Protein AF-X0YAC9-F1 (afdb_monomer_lite)

Sequence (250 aa):
LQGFDVVNRLAEVTGAQIVVSGRFYQQGESLQFHAQITDAIGGTSLRSIDPVSGSPEDPMIPIEALRKRVMGAFALIFDPEIKHIIDPKSQPPTYEAYREFIEGGDLFLRGQWDRSIERFKRAVELDSTFFQPLLVMAVAHLNMGRVPIADSIRQVLEKSLEKLTLFERQQFKWLQAVLKGDCIAQLEEARELAKIIHHFVWVYQVGLHAQRVNKLHEALEAFNKINESDIGNWAQFFGVYTSVLHMLGD

Secondary structure (DSSP, 8-state):
--HHHHHHHHHHHH--SEEEEEEEEEETTEEEEEEEEEETTTTEEEEEEEEEEE-TTSTHHHHHHHHHHHHHHHHHHH-TTGGGTS-TTSPPPPHHHHHHHHHHHHHHHTT-HHHHHHHHHHHHHH-TT--HHHHHHHHHHHHTT-HHHHHHHHHHHHTTTTTS-HHHHHHHHHHHHHHHT-HHHHHHHHHHHHHHS--HHHHHHHHHHHHHTT-HHHHHHHHTTS-HHHHTT-HHHHHHHHHHHHHHT-

pLDDT: mean 92.24, std 7.43, range [46.12, 98.56]

Radius of gyration: 20.98 Å; chains: 1; bounding box: 47×38×61 Å

Structure (mmCIF, N/CA/C/O backbone):
data_AF-X0YAC9-F1
#
_entry.id   AF-X0YAC9-F1
#
loop_
_atom_site.group_PDB
_atom_site.id
_atom_site.type_symbol
_atom_site.label_atom_id
_atom_site.label_alt_id
_atom_site.label_comp_id
_atom_site.label_asym_id
_atom_site.label_entity_id
_atom_site.label_seq_id
_atom_site.pdbx_PDB_ins_code
_atom_site.Cartn_x
_atom_site.Cartn_y
_atom_site.Cartn_z
_atom_site.occupancy
_atom_site.B_iso_or_equiv
_atom_site.auth_seq_id
_atom_site.auth_comp_id
_atom_site.auth_asym_id
_atom_site.auth_atom_id
_atom_site.pdbx_PDB_model_num
ATOM 1 N N . LEU A 1 1 ? -5.545 -3.234 36.942 1.00 46.12 1 LEU A N 1
ATOM 2 C CA . LEU A 1 1 ? -5.483 -4.429 36.071 1.00 46.12 1 LEU A CA 1
ATOM 3 C C . LEU A 1 1 ? -4.705 -4.053 34.815 1.00 46.12 1 LEU A C 1
ATOM 5 O O . LEU A 1 1 ? -5.141 -3.165 34.088 1.00 46.12 1 LEU A O 1
ATOM 9 N N . GLN A 1 2 ? -3.507 -4.610 34.619 1.00 52.25 2 GLN A N 1
ATOM 10 C CA . GLN A 1 2 ? -2.755 -4.410 33.373 1.00 52.25 2 GLN A CA 1
ATOM 11 C C . GLN A 1 2 ? -3.535 -5.049 32.210 1.00 52.25 2 GLN A C 1
ATOM 13 O O . GLN A 1 2 ? -4.208 -6.054 32.407 1.00 52.25 2 GLN A O 1
ATOM 18 N N . GLY A 1 3 ? -3.484 -4.458 31.009 1.00 58.53 3 GLY A N 1
ATOM 19 C CA . GLY A 1 3 ? -4.333 -4.868 29.874 1.00 58.53 3 GLY A CA 1
ATOM 20 C C . GLY A 1 3 ? -4.167 -6.333 29.451 1.00 58.53 3 GLY A C 1
ATOM 21 O O . GLY A 1 3 ? -5.119 -6.937 28.974 1.00 58.53 3 GLY A O 1
ATOM 22 N N . PHE A 1 4 ? -2.997 -6.916 29.712 1.00 60.69 4 PHE A N 1
ATOM 23 C CA . PHE A 1 4 ? -2.673 -8.309 29.403 1.00 60.69 4 PHE A CA 1
ATOM 24 C C . PHE A 1 4 ? -3.463 -9.334 30.239 1.00 60.69 4 PHE A C 1
ATOM 26 O O . PHE A 1 4 ? -3.860 -10.373 29.726 1.00 60.69 4 PHE A O 1
ATOM 33 N N . ASP A 1 5 ? -3.762 -9.017 31.505 1.00 74.38 5 ASP A N 1
ATOM 34 C CA . ASP A 1 5 ? -4.538 -9.891 32.405 1.00 74.38 5 ASP A CA 1
ATOM 35 C C . ASP A 1 5 ? -5.999 -10.026 31.926 1.00 74.38 5 ASP A C 1
ATOM 37 O O . ASP A 1 5 ? -6.622 -11.076 32.046 1.00 74.38 5 ASP A O 1
ATOM 41 N N . VAL A 1 6 ? -6.544 -8.982 31.290 1.00 81.00 6 VAL A N 1
ATOM 42 C CA . VAL A 1 6 ? -7.908 -9.005 30.733 1.00 81.00 6 VAL A CA 1
ATOM 43 C C . VAL A 1 6 ? -7.988 -9.881 29.481 1.00 81.00 6 VAL A C 1
ATOM 45 O O . VAL A 1 6 ? -8.948 -10.633 29.329 1.00 81.00 6 VAL A O 1
ATOM 48 N N . VAL A 1 7 ? -6.984 -9.810 28.601 1.00 84.38 7 VAL A N 1
ATOM 49 C CA . VAL A 1 7 ? -6.936 -10.611 27.366 1.00 84.38 7 VAL A CA 1
ATOM 50 C C . VAL A 1 7 ? -6.847 -12.104 27.680 1.00 84.38 7 VAL A C 1
ATOM 52 O O . VAL A 1 7 ? -7.640 -12.877 27.146 1.00 84.38 7 VAL A O 1
ATOM 55 N N . ASN A 1 8 ? -5.955 -12.500 28.594 1.00 83.44 8 ASN A N 1
ATOM 56 C CA . ASN A 1 8 ? -5.783 -13.905 28.972 1.00 83.44 8 ASN A CA 1
ATOM 57 C C . ASN A 1 8 ? -7.049 -14.478 29.616 1.00 83.44 8 ASN A C 1
ATOM 59 O O . ASN A 1 8 ? -7.515 -15.538 29.210 1.00 83.44 8 ASN A O 1
ATOM 63 N N . ARG A 1 9 ? -7.671 -13.746 30.551 1.00 85.62 9 ARG A N 1
ATOM 64 C CA . ARG A 1 9 ? -8.932 -14.187 31.171 1.00 85.62 9 ARG A CA 1
ATOM 65 C C . ARG A 1 9 ? -10.061 -14.339 30.156 1.00 85.62 9 ARG A C 1
ATOM 67 O O . ARG A 1 9 ? -10.834 -15.288 30.244 1.00 85.62 9 ARG A O 1
ATOM 74 N N . LEU A 1 10 ? -10.180 -13.414 29.199 1.00 85.69 10 LEU A N 1
ATOM 75 C CA . LEU A 1 10 ? -11.184 -13.523 28.137 1.00 85.69 10 LEU A CA 1
ATOM 76 C C . LEU A 1 10 ? -10.952 -14.772 27.285 1.00 85.69 10 LEU A C 1
ATOM 78 O O . LEU A 1 10 ? -11.907 -15.496 27.009 1.00 85.69 10 LEU A O 1
ATOM 82 N N . ALA A 1 11 ? -9.706 -15.050 26.909 1.00 88.44 11 ALA A N 1
ATOM 83 C CA . ALA A 1 11 ? -9.356 -16.242 26.147 1.00 88.44 11 ALA A CA 1
ATOM 84 C C . ALA A 1 11 ? -9.626 -17.538 26.926 1.00 88.44 11 ALA A C 1
ATOM 86 O O . ALA A 1 11 ? -10.232 -18.452 26.375 1.00 88.44 11 ALA A O 1
ATOM 87 N N . GLU A 1 12 ? -9.276 -17.599 28.214 1.00 87.00 12 GLU A N 1
ATOM 88 C CA . GLU A 1 12 ? -9.534 -18.763 29.077 1.00 87.00 12 GLU A CA 1
ATOM 89 C C . GLU A 1 12 ? -11.029 -19.074 29.211 1.00 87.00 12 GLU A C 1
ATOM 91 O O . GLU A 1 12 ? -11.435 -20.232 29.136 1.00 87.00 12 GLU A O 1
ATOM 96 N N . VAL A 1 13 ? -11.863 -18.044 29.389 1.00 90.25 13 VAL A N 1
ATOM 97 C CA . VAL A 1 13 ? -13.307 -18.220 29.608 1.00 90.25 13 VAL A CA 1
ATOM 98 C C . VAL A 1 13 ? -14.059 -18.518 28.308 1.00 90.25 13 VAL A C 1
ATOM 100 O O . VAL A 1 13 ? -15.058 -19.233 28.330 1.00 90.25 13 VAL A O 1
ATOM 103 N N . THR A 1 14 ? -13.614 -17.966 27.177 1.00 91.00 14 THR A N 1
ATOM 104 C CA . THR A 1 14 ? -14.342 -18.070 25.897 1.00 91.00 14 THR A CA 1
ATOM 105 C C . THR A 1 14 ? -13.750 -19.086 24.922 1.00 91.00 14 THR A C 1
ATOM 107 O O . THR A 1 14 ? -14.414 -19.452 23.954 1.00 91.00 14 THR A O 1
ATOM 110 N N . GLY A 1 15 ? -12.507 -19.525 25.136 1.00 89.25 15 GLY A N 1
ATOM 111 C CA . GLY A 1 15 ? -11.734 -20.298 24.162 1.00 89.25 15 GLY A CA 1
ATOM 112 C C . GLY A 1 15 ? -11.275 -19.486 22.944 1.00 89.25 15 GLY A C 1
ATOM 113 O O . GLY A 1 15 ? -10.806 -20.067 21.965 1.00 89.25 15 GLY A O 1
ATOM 114 N N . ALA A 1 16 ? -11.425 -18.156 22.961 1.00 90.25 16 ALA A N 1
ATOM 115 C CA . ALA A 1 16 ? -11.043 -17.301 21.843 1.00 90.25 16 ALA A CA 1
ATOM 116 C C . ALA A 1 16 ? -9.518 -17.215 21.692 1.00 90.25 16 ALA A C 1
ATOM 118 O O . ALA A 1 16 ? -8.805 -16.869 22.631 1.00 90.25 16 ALA A O 1
ATOM 119 N N . GLN A 1 17 ? -9.027 -17.465 20.476 1.00 90.69 17 GLN A N 1
ATOM 120 C CA . GLN A 1 17 ? -7.604 -17.315 20.144 1.00 90.69 17 GLN A CA 1
ATOM 121 C C . GLN A 1 17 ? -7.236 -15.864 19.829 1.00 90.69 17 GLN A C 1
ATOM 123 O O . GLN A 1 17 ? -6.136 -15.420 20.135 1.00 90.69 17 GLN A O 1
ATOM 128 N N . ILE A 1 18 ? -8.166 -15.113 19.237 1.00 92.88 18 ILE A N 1
ATOM 129 C CA . ILE A 1 18 ? -7.980 -13.701 18.913 1.00 92.88 18 ILE A CA 1
ATOM 130 C C . ILE A 1 18 ? -8.933 -12.875 19.754 1.00 92.88 18 ILE A C 1
ATOM 132 O O . ILE A 1 18 ? -10.142 -13.108 19.758 1.00 92.88 18 ILE A O 1
ATOM 136 N N . VAL A 1 19 ? -8.379 -11.877 20.431 1.00 92.94 19 VAL A N 1
ATOM 137 C CA . VAL A 1 19 ? -9.127 -10.968 21.291 1.00 92.94 19 VAL A CA 1
ATOM 138 C C . VAL A 1 19 ? -8.972 -9.549 20.765 1.00 92.94 19 VAL A C 1
ATOM 140 O O . VAL A 1 19 ? -7.862 -9.038 20.617 1.00 92.94 19 VAL A O 1
ATOM 143 N N . VAL A 1 20 ? -10.107 -8.897 20.517 1.00 93.56 20 VAL A N 1
ATOM 144 C CA . VAL A 1 20 ? -10.169 -7.444 20.345 1.00 93.56 20 VAL A CA 1
ATOM 145 C C . VAL A 1 20 ? -10.391 -6.842 21.720 1.00 93.56 20 VAL A C 1
ATOM 147 O O . VAL A 1 20 ? -11.384 -7.138 22.383 1.00 93.56 20 VAL A O 1
ATOM 150 N N . SER A 1 21 ? -9.467 -5.999 22.158 1.00 92.56 21 SER A N 1
ATOM 151 C CA . SER A 1 21 ? -9.574 -5.306 23.438 1.00 92.56 21 SER A CA 1
ATOM 152 C C . SER A 1 21 ? -9.258 -3.830 23.265 1.00 92.56 21 SER A C 1
ATOM 154 O O . SER A 1 21 ? -8.646 -3.417 22.281 1.00 92.56 21 SER A O 1
ATOM 156 N N . GLY A 1 22 ? -9.714 -3.009 24.203 1.00 91.75 22 GLY A N 1
ATOM 157 C CA . GLY A 1 22 ? -9.574 -1.571 24.079 1.00 91.75 22 GLY A CA 1
ATOM 158 C C . GLY A 1 22 ? -9.872 -0.828 25.364 1.00 91.75 22 GLY A C 1
ATOM 159 O O . GLY A 1 22 ? -10.207 -1.415 26.395 1.00 91.75 22 GLY A O 1
ATOM 160 N N . ARG A 1 23 ? -9.713 0.488 25.295 1.00 94.06 23 ARG A N 1
ATOM 161 C CA . ARG A 1 23 ? -10.006 1.429 26.376 1.00 94.06 23 ARG A CA 1
ATOM 162 C C . ARG A 1 23 ? -10.596 2.689 25.776 1.00 94.06 23 ARG A C 1
ATOM 164 O O . ARG A 1 23 ? -10.293 3.026 24.635 1.00 94.06 23 ARG A O 1
ATOM 171 N N . PHE A 1 24 ? -11.394 3.400 26.555 1.00 94.12 24 PHE A N 1
ATOM 172 C CA . PHE A 1 24 ? -11.875 4.717 26.174 1.00 94.12 24 PHE A CA 1
ATOM 173 C C . PHE A 1 24 ? -11.548 5.732 27.263 1.00 94.12 24 PHE A C 1
ATOM 175 O O . PHE A 1 24 ? -11.460 5.392 28.445 1.00 94.12 24 PHE A O 1
ATOM 182 N N . TYR A 1 25 ? -11.352 6.975 26.842 1.00 94.50 25 TYR A N 1
ATOM 183 C CA . TYR A 1 25 ? -11.021 8.101 27.700 1.00 94.50 25 TYR A CA 1
ATOM 184 C C . TYR A 1 25 ? -11.867 9.295 27.281 1.00 94.50 25 TYR A C 1
ATOM 186 O O . TYR A 1 25 ? -11.942 9.610 26.096 1.00 94.50 25 TYR A O 1
ATOM 194 N N . GLN A 1 26 ? -12.473 9.978 28.245 1.00 93.81 26 GLN A N 1
ATOM 195 C CA . GLN A 1 26 ? -13.095 11.272 28.002 1.00 93.81 26 GLN A CA 1
ATOM 196 C C . GLN A 1 26 ? -12.084 12.376 28.331 1.00 93.81 26 GLN A C 1
ATOM 198 O O . GLN A 1 26 ? -11.558 12.428 29.442 1.00 93.81 26 GLN A O 1
ATOM 203 N N . GLN A 1 27 ? -11.795 13.237 27.358 1.00 90.75 27 GLN A N 1
ATOM 204 C CA . GLN A 1 27 ? -10.923 14.403 27.486 1.00 90.75 27 GLN A CA 1
ATOM 205 C C . GLN A 1 27 ? -11.697 15.646 27.041 1.00 90.75 27 GLN A C 1
ATOM 207 O O . GLN A 1 27 ? -11.859 15.897 25.848 1.00 90.75 27 GLN A O 1
ATOM 212 N N . GLY A 1 28 ? -12.208 16.413 28.009 1.00 90.19 28 GLY A N 1
ATOM 213 C CA . GLY A 1 28 ? -13.110 17.533 27.733 1.00 90.19 28 GLY A CA 1
ATOM 214 C C . GLY A 1 28 ? -14.373 17.064 27.003 1.00 90.19 28 GLY A C 1
ATOM 215 O O . GLY A 1 28 ? -15.037 16.126 27.445 1.00 90.19 28 GLY A O 1
ATOM 216 N N . GLU A 1 29 ? -14.663 17.690 25.864 1.00 91.19 29 GLU A N 1
ATOM 217 C CA . GLU A 1 29 ? -15.793 17.369 24.975 1.00 91.19 29 GLU A CA 1
ATOM 218 C C . GLU A 1 29 ? -15.444 16.297 23.923 1.00 91.19 29 GLU A C 1
ATOM 220 O O . GLU A 1 29 ? -16.074 16.206 22.874 1.00 91.19 29 GLU A O 1
ATOM 225 N N . SER A 1 30 ? -14.411 15.486 24.169 1.00 94.31 30 SER A N 1
ATOM 226 C CA . SER A 1 30 ? -13.968 14.436 23.250 1.00 94.31 30 SER A CA 1
ATOM 227 C C . SER A 1 30 ? -13.910 13.084 23.948 1.00 94.31 30 SER A C 1
ATOM 229 O O . SER A 1 30 ? -13.272 12.930 24.992 1.00 94.31 30 SER A O 1
ATOM 231 N N . LEU A 1 31 ? -14.567 12.088 23.361 1.00 95.69 31 LEU A N 1
ATOM 232 C CA . LEU A 1 31 ? -14.477 10.687 23.743 1.00 95.69 31 LEU A CA 1
ATOM 233 C C . LEU A 1 31 ? -13.518 9.979 22.784 1.00 95.69 31 LEU A C 1
ATOM 235 O O . LEU A 1 31 ? -13.792 9.875 21.590 1.00 95.69 31 LEU A O 1
ATOM 239 N N . GLN A 1 32 ? -12.392 9.498 23.305 1.00 96.19 32 GLN A N 1
ATOM 240 C CA . GLN A 1 32 ? -11.346 8.835 22.533 1.00 96.19 32 GLN A CA 1
ATOM 241 C C . GLN A 1 32 ? -11.310 7.337 22.836 1.00 96.19 32 GLN A C 1
ATOM 243 O O . GLN A 1 32 ? -11.178 6.934 23.990 1.00 96.19 32 GLN A O 1
ATOM 248 N N . PHE A 1 33 ? -11.349 6.517 21.791 1.00 95.75 33 PHE A N 1
ATOM 249 C CA . PHE A 1 33 ? -11.282 5.062 21.847 1.00 95.75 33 PHE A CA 1
ATOM 250 C C . PHE A 1 33 ? -9.936 4.558 21.336 1.00 95.75 33 PHE A C 1
ATOM 252 O O . PHE A 1 33 ? -9.446 5.001 20.301 1.00 95.75 33 PHE A O 1
ATOM 259 N N . HIS A 1 34 ? -9.372 3.591 22.048 1.00 94.25 34 HIS A N 1
ATOM 260 C CA . HIS A 1 34 ? -8.151 2.868 21.704 1.00 94.25 34 HIS A CA 1
ATOM 261 C C . HIS A 1 34 ? -8.498 1.392 21.566 1.00 94.25 34 HIS A C 1
ATOM 263 O O . HIS A 1 34 ? -9.201 0.859 22.428 1.00 94.25 34 HIS A O 1
ATOM 269 N N . ALA A 1 35 ? -7.992 0.723 20.531 1.00 94.38 35 ALA A N 1
ATOM 270 C CA . ALA A 1 35 ? -8.214 -0.707 20.341 1.00 94.38 35 ALA A CA 1
ATOM 271 C C . ALA A 1 35 ? -6.975 -1.426 19.810 1.00 94.38 35 ALA A C 1
ATOM 273 O O . ALA A 1 35 ? -6.147 -0.859 19.095 1.00 94.38 35 ALA A O 1
ATOM 274 N N . GLN A 1 36 ? -6.888 -2.703 20.157 1.00 93.44 36 GLN A N 1
ATOM 275 C CA . GLN A 1 36 ? -5.810 -3.599 19.784 1.00 93.44 36 GLN A CA 1
ATOM 276 C C . GLN A 1 36 ? -6.365 -5.002 19.538 1.00 93.44 36 GLN A C 1
ATOM 278 O O . GLN A 1 36 ? -7.294 -5.448 20.218 1.00 93.44 36 GLN A O 1
ATOM 283 N N . ILE A 1 37 ? -5.784 -5.687 18.560 1.00 93.81 37 ILE A N 1
ATOM 284 C CA . ILE A 1 37 ? -6.072 -7.077 18.221 1.00 93.81 37 ILE A CA 1
ATOM 285 C C . ILE A 1 37 ? -4.880 -7.916 18.668 1.00 93.81 37 ILE A C 1
ATOM 287 O O . ILE A 1 37 ? -3.750 -7.667 18.239 1.00 93.81 37 ILE A O 1
ATOM 291 N N . THR A 1 38 ? -5.139 -8.910 19.510 1.00 93.00 38 THR A N 1
ATOM 292 C CA . THR A 1 38 ? -4.110 -9.725 20.162 1.00 93.00 38 THR A CA 1
ATOM 293 C C . THR A 1 38 ? -4.374 -11.204 19.910 1.00 93.00 38 THR A C 1
ATOM 295 O O . THR A 1 38 ? -5.508 -11.658 20.057 1.00 93.00 38 THR A O 1
ATOM 298 N N . ASP A 1 39 ? -3.326 -11.952 19.567 1.00 91.75 39 ASP A N 1
ATOM 299 C CA . ASP A 1 39 ? -3.303 -13.408 19.690 1.00 91.75 39 ASP A CA 1
ATOM 300 C C . ASP A 1 39 ? -3.101 -13.747 21.169 1.00 91.75 39 ASP A C 1
ATOM 302 O O . ASP A 1 39 ? -2.034 -13.502 21.740 1.00 91.75 39 ASP A O 1
ATOM 306 N N . ALA A 1 40 ? -4.153 -14.258 21.798 1.00 86.75 40 ALA A N 1
ATOM 307 C CA . ALA A 1 40 ? -4.183 -14.549 23.222 1.00 86.75 40 ALA A CA 1
ATOM 308 C C . ALA A 1 40 ? -3.468 -15.857 23.588 1.00 86.75 40 ALA A C 1
ATOM 310 O O . ALA A 1 40 ? -3.103 -16.031 24.747 1.00 86.75 40 ALA A O 1
ATOM 311 N N . ILE A 1 41 ? -3.226 -16.754 22.623 1.00 82.50 41 ILE A N 1
ATOM 312 C CA . ILE A 1 41 ? -2.416 -17.959 22.848 1.00 82.50 41 ILE A CA 1
ATOM 313 C C . ILE A 1 41 ? -0.937 -17.585 22.790 1.00 82.50 41 ILE A C 1
ATOM 315 O O . ILE A 1 41 ? -0.171 -17.917 23.692 1.00 82.50 41 ILE A O 1
ATOM 319 N N . GLY A 1 42 ? -0.540 -16.880 21.729 1.00 78.44 42 GLY A N 1
ATOM 320 C CA . GLY A 1 42 ? 0.840 -16.442 21.535 1.00 78.44 42 GLY A CA 1
ATOM 321 C C . GLY A 1 42 ? 1.249 -15.271 22.432 1.00 78.44 42 GLY A C 1
ATOM 322 O O . GLY A 1 42 ? 2.439 -14.994 22.570 1.00 78.44 42 GLY A O 1
ATOM 323 N N . GLY A 1 43 ? 0.286 -14.558 23.024 1.00 81.06 43 GLY A N 1
ATOM 324 C CA . GLY A 1 43 ? 0.535 -13.327 23.774 1.00 81.06 43 GLY A CA 1
ATOM 325 C C . GLY A 1 43 ? 1.129 -12.223 22.892 1.00 81.06 43 GLY A C 1
ATOM 326 O O . GLY A 1 43 ? 1.961 -11.441 23.347 1.00 81.06 43 GLY A O 1
ATOM 327 N N . THR A 1 44 ? 0.763 -12.165 21.610 1.00 86.75 44 THR A N 1
ATOM 328 C CA . THR A 1 44 ? 1.342 -11.194 20.670 1.00 86.75 44 THR A CA 1
ATOM 329 C C . THR A 1 44 ? 0.295 -10.222 20.150 1.00 86.75 44 THR A C 1
ATOM 331 O O . THR A 1 44 ? -0.827 -10.587 19.805 1.00 86.75 44 THR A O 1
ATOM 334 N N . SER A 1 45 ? 0.660 -8.941 20.093 1.00 88.69 45 SER A N 1
ATOM 335 C CA . SER A 1 45 ? -0.161 -7.920 19.448 1.00 88.69 45 SER A CA 1
ATOM 336 C C . SER A 1 45 ? -0.098 -8.092 17.936 1.00 88.69 45 SER A C 1
ATOM 338 O O . SER A 1 45 ? 0.944 -7.827 17.338 1.00 88.69 45 SER A O 1
ATOM 340 N N . LEU A 1 46 ? -1.217 -8.458 17.317 1.00 89.81 46 LEU A N 1
ATOM 341 C CA . LEU A 1 46 ? -1.326 -8.619 15.868 1.00 89.81 46 LEU A CA 1
ATOM 342 C C . LEU A 1 46 ? -1.439 -7.261 15.164 1.00 89.81 46 LEU A C 1
ATOM 344 O O . LEU A 1 46 ? -0.753 -7.005 14.173 1.00 89.81 46 LEU A O 1
ATOM 348 N N . ARG A 1 47 ? -2.296 -6.373 15.684 1.00 90.00 47 ARG A N 1
ATOM 349 C CA . ARG A 1 47 ? -2.543 -5.033 15.131 1.00 90.00 47 ARG A CA 1
ATOM 350 C C . ARG A 1 47 ? -2.944 -4.050 16.221 1.00 90.00 47 ARG A C 1
ATOM 352 O O . ARG A 1 47 ? -3.743 -4.380 17.094 1.00 90.00 47 ARG A O 1
ATOM 359 N N . SER A 1 48 ? -2.458 -2.822 16.098 1.00 89.81 48 SER A N 1
ATOM 360 C CA . SER A 1 48 ? -2.975 -1.666 16.831 1.00 89.81 48 SER A CA 1
ATOM 361 C C . SER A 1 48 ? -3.819 -0.815 15.891 1.00 89.81 48 SER A C 1
ATOM 363 O O . SER A 1 48 ? -3.553 -0.776 14.691 1.00 89.81 48 SER A O 1
ATOM 365 N N . ILE A 1 49 ? -4.839 -0.158 16.434 1.00 92.62 49 ILE A N 1
ATOM 366 C CA . ILE A 1 49 ? -5.688 0.770 15.687 1.00 92.62 49 ILE A CA 1
ATOM 367 C C . ILE A 1 49 ? -5.454 2.162 16.256 1.00 92.62 49 ILE A C 1
ATOM 369 O O . ILE A 1 49 ? -5.579 2.345 17.471 1.00 92.62 49 ILE A O 1
ATOM 373 N N . ASP A 1 50 ? -5.138 3.130 15.392 1.00 90.75 50 ASP A N 1
ATOM 374 C CA . ASP A 1 50 ? -4.988 4.520 15.816 1.00 90.75 50 ASP A CA 1
ATOM 375 C C . ASP A 1 50 ? -6.243 4.999 16.553 1.00 90.75 50 ASP A C 1
ATOM 377 O O . ASP A 1 50 ? -7.364 4.606 16.192 1.00 90.75 50 ASP A O 1
ATOM 381 N N . PRO A 1 51 ? -6.079 5.868 17.565 1.00 92.69 51 PRO A N 1
ATOM 382 C CA . PRO A 1 51 ? -7.195 6.308 18.378 1.00 92.69 51 PRO A CA 1
ATOM 383 C C . PRO A 1 51 ? -8.300 6.957 17.546 1.00 92.69 51 PRO A C 1
ATOM 385 O O . PRO A 1 51 ? -8.047 7.810 16.693 1.00 92.69 51 PRO A O 1
ATOM 388 N N . VAL A 1 52 ? -9.545 6.586 17.834 1.00 94.00 52 VAL A N 1
ATOM 389 C CA . VAL A 1 52 ? -10.727 7.172 17.197 1.00 94.00 52 VAL A CA 1
ATOM 390 C C . VAL A 1 52 ? -11.418 8.074 18.202 1.00 94.00 52 VAL A C 1
ATOM 392 O O . VAL A 1 52 ? -11.815 7.613 19.268 1.00 94.00 52 VAL A O 1
ATOM 395 N N . SER A 1 53 ? -11.566 9.351 17.864 1.00 95.00 53 SER A N 1
ATOM 396 C CA . SER A 1 53 ? -12.223 10.336 18.724 1.00 95.00 53 SER A CA 1
ATOM 397 C C . SER A 1 53 ? -13.557 10.788 18.140 1.00 95.00 53 SER A C 1
ATOM 399 O O . SER A 1 53 ? -13.714 10.863 16.922 1.00 95.00 53 SER A O 1
ATOM 401 N N . GLY A 1 54 ? -14.505 11.125 19.008 1.00 94.62 54 GLY A N 1
ATOM 402 C CA . GLY A 1 54 ? -15.784 11.725 18.636 1.00 94.62 54 GLY A CA 1
ATOM 403 C C . GLY A 1 54 ? -16.432 12.439 19.816 1.00 94.62 54 GLY A C 1
ATOM 404 O O . GLY A 1 54 ? -15.876 12.463 20.913 1.00 94.62 54 GLY A O 1
ATOM 405 N N . SER A 1 55 ? -17.595 13.039 19.585 1.00 94.56 55 SER A N 1
ATOM 406 C CA . SER A 1 55 ? -18.332 13.737 20.638 1.00 94.56 55 SER A CA 1
ATOM 407 C C . SER A 1 55 ? -18.966 12.721 21.615 1.00 94.56 55 SER A C 1
ATOM 409 O O . SER A 1 55 ? -19.465 11.679 21.172 1.00 94.56 55 SER A O 1
ATOM 411 N N . PRO A 1 56 ? -18.940 12.978 22.938 1.00 93.38 56 PRO A N 1
ATOM 412 C CA . PRO A 1 56 ? -19.634 12.158 23.931 1.00 93.38 56 PRO A CA 1
ATOM 413 C C . PRO A 1 56 ? -21.157 12.120 23.757 1.00 93.38 56 PRO A C 1
ATOM 415 O O . PRO A 1 56 ? -21.788 11.178 24.230 1.00 93.38 56 PRO A O 1
ATOM 418 N N . GLU A 1 57 ? -21.744 13.127 23.107 1.00 95.19 57 GLU A N 1
ATOM 419 C CA . GLU A 1 57 ? -23.180 13.224 22.826 1.00 95.19 57 GLU A CA 1
ATOM 420 C C . GLU A 1 57 ? -23.632 12.211 21.770 1.00 95.19 57 GLU A C 1
ATOM 422 O O . GLU A 1 57 ? -24.780 11.771 21.801 1.00 95.19 57 GLU A O 1
ATOM 427 N N . ASP A 1 58 ? -22.730 11.813 20.867 1.00 94.38 58 ASP A N 1
ATOM 428 C CA . ASP A 1 58 ? -23.016 10.841 19.812 1.00 94.38 58 ASP A CA 1
ATOM 429 C C . ASP A 1 58 ? -21.915 9.761 19.714 1.00 94.38 58 ASP A C 1
ATOM 431 O O . ASP A 1 58 ? -21.202 9.634 18.709 1.00 94.38 58 ASP A O 1
ATOM 435 N N . PRO A 1 59 ? -21.736 8.949 20.778 1.00 92.81 59 PRO A N 1
ATOM 436 C CA . PRO A 1 59 ? -20.598 8.040 20.918 1.00 92.81 59 PRO A CA 1
ATOM 437 C C . PRO A 1 59 ? -20.642 6.885 19.913 1.00 92.81 59 PRO A C 1
ATOM 439 O O . PRO A 1 59 ? -19.631 6.221 19.680 1.00 92.81 59 PRO A O 1
ATOM 442 N N . MET A 1 60 ? -21.795 6.642 19.284 1.00 95.19 60 MET A N 1
ATOM 443 C CA . MET A 1 60 ? -21.924 5.610 18.263 1.00 95.19 60 MET A CA 1
ATOM 444 C C . MET A 1 60 ? -21.150 5.956 16.991 1.00 95.19 60 MET A C 1
ATOM 446 O O . MET A 1 60 ? -20.638 5.046 16.347 1.00 95.19 60 MET A O 1
ATOM 450 N N . ILE A 1 61 ? -20.967 7.238 16.661 1.00 94.31 61 ILE A N 1
ATOM 451 C CA . ILE A 1 61 ? -20.189 7.662 15.487 1.00 94.31 61 ILE A CA 1
ATOM 452 C C . ILE A 1 61 ? -18.729 7.162 15.552 1.00 94.31 61 ILE A C 1
ATOM 454 O O . ILE A 1 61 ? -18.304 6.447 14.636 1.00 94.31 61 ILE A O 1
ATOM 458 N N . PRO A 1 62 ? -17.938 7.466 16.604 1.00 93.69 62 PRO A N 1
ATOM 459 C CA . PRO A 1 62 ? -16.578 6.940 16.716 1.00 93.69 62 PRO A CA 1
ATOM 460 C C . PRO A 1 62 ? -16.538 5.415 16.915 1.00 93.69 62 PRO A C 1
ATOM 462 O O . PRO A 1 62 ? -15.601 4.778 16.434 1.00 93.69 62 PRO A O 1
ATOM 465 N N . ILE A 1 63 ? -17.550 4.799 17.542 1.00 94.69 63 ILE A N 1
ATOM 466 C CA . ILE A 1 63 ? -17.641 3.330 17.668 1.00 94.69 63 ILE A CA 1
ATOM 467 C C . ILE A 1 63 ? -17.815 2.657 16.298 1.00 94.69 63 ILE A C 1
ATOM 469 O O . ILE A 1 63 ? -17.164 1.649 16.022 1.00 94.69 63 ILE A O 1
ATOM 473 N N . GLU A 1 64 ? -18.656 3.202 15.418 1.00 95.00 64 GLU A N 1
ATOM 474 C CA . GLU A 1 64 ? -18.829 2.698 14.050 1.00 95.00 64 GLU A CA 1
ATOM 475 C C . GLU A 1 64 ? -17.545 2.850 13.225 1.00 95.00 64 GLU A C 1
ATOM 477 O O . GLU A 1 64 ? -17.133 1.923 12.522 1.00 95.00 64 GLU A O 1
ATOM 482 N N . ALA A 1 65 ? -16.859 3.989 13.349 1.00 92.62 65 ALA A N 1
ATOM 483 C CA . ALA A 1 65 ? -15.564 4.196 12.705 1.00 92.62 65 ALA A CA 1
ATOM 484 C C . ALA A 1 65 ? -14.505 3.200 13.213 1.00 92.62 65 ALA A C 1
ATOM 486 O O . ALA A 1 65 ? -13.738 2.647 12.419 1.00 92.62 65 ALA A O 1
ATOM 487 N N . LEU A 1 66 ? -14.496 2.916 14.519 1.00 95.00 66 LEU A N 1
ATOM 488 C CA . LEU A 1 66 ? -13.633 1.897 15.108 1.00 95.00 66 LEU A CA 1
ATOM 489 C C . LEU A 1 66 ? -13.972 0.497 14.579 1.00 95.00 66 LEU A C 1
ATOM 491 O O . LEU A 1 66 ? -13.066 -0.232 14.183 1.00 95.00 66 LEU A O 1
ATOM 495 N N . ARG A 1 67 ? -15.260 0.136 14.499 1.00 94.75 67 ARG A N 1
ATOM 496 C CA . ARG A 1 67 ? -15.716 -1.158 13.964 1.00 94.75 67 ARG A CA 1
ATOM 497 C C . ARG A 1 67 ? -15.200 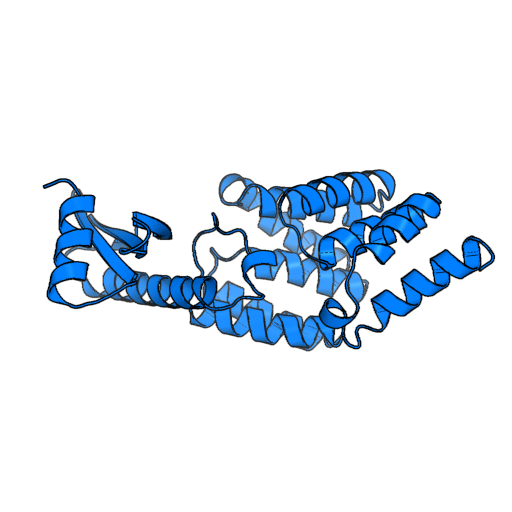-1.398 12.547 1.00 94.75 67 ARG A C 1
ATOM 499 O O . ARG A 1 67 ? -14.641 -2.461 12.282 1.00 94.75 67 ARG A O 1
ATOM 506 N N . LYS A 1 68 ? -15.340 -0.415 11.653 1.00 94.44 68 LYS A N 1
ATOM 507 C CA . LYS A 1 68 ? -14.871 -0.523 10.259 1.00 94.44 68 LYS A CA 1
ATOM 508 C C . LYS A 1 68 ? -13.367 -0.777 10.165 1.00 94.44 68 LYS A C 1
ATOM 510 O O . LYS A 1 68 ? -12.933 -1.572 9.333 1.00 94.44 68 LYS A O 1
ATOM 515 N N . ARG A 1 69 ? -12.579 -0.137 11.034 1.00 94.62 69 ARG A N 1
ATOM 516 C CA . ARG A 1 69 ? -11.122 -0.327 11.109 1.00 94.62 69 ARG A CA 1
ATOM 517 C C . ARG A 1 69 ? -10.731 -1.665 11.714 1.00 94.62 69 ARG A C 1
ATOM 519 O O . ARG A 1 69 ? -9.821 -2.306 11.204 1.00 94.62 69 ARG A O 1
ATOM 526 N N . VAL A 1 70 ? -11.440 -2.123 12.748 1.00 95.06 70 VAL A N 1
ATOM 527 C CA . VAL A 1 70 ? -11.262 -3.480 13.284 1.00 95.06 70 VAL A CA 1
ATOM 528 C C . VAL A 1 70 ? -11.491 -4.496 12.165 1.00 95.06 70 VAL A C 1
ATOM 530 O O . VAL A 1 70 ? -10.631 -5.337 11.931 1.00 95.06 70 VAL A O 1
ATOM 533 N N . MET A 1 71 ? -12.587 -4.381 11.409 1.00 94.62 71 MET A N 1
ATOM 534 C CA . MET A 1 71 ? -12.868 -5.280 10.282 1.00 94.62 71 MET A CA 1
ATOM 535 C C . MET A 1 71 ? -11.780 -5.245 9.200 1.00 94.62 71 MET A C 1
ATOM 537 O O . MET A 1 71 ? -11.372 -6.298 8.716 1.00 94.62 71 MET A O 1
ATOM 541 N N . GLY A 1 72 ? -11.278 -4.062 8.836 1.00 92.31 72 GLY A N 1
ATOM 542 C CA . GLY A 1 72 ? -10.169 -3.955 7.887 1.00 92.31 72 GLY A CA 1
ATOM 543 C C . GLY A 1 72 ? -8.869 -4.561 8.420 1.00 92.31 72 GLY A C 1
ATOM 544 O O . GLY A 1 72 ? -8.175 -5.268 7.695 1.00 92.31 72 GLY A O 1
ATOM 545 N N . ALA A 1 73 ? -8.576 -4.394 9.711 1.00 92.81 73 ALA A N 1
ATOM 546 C CA . ALA A 1 73 ? -7.439 -5.040 10.360 1.00 92.81 73 ALA A CA 1
ATOM 547 C C . ALA A 1 73 ? -7.551 -6.571 10.339 1.00 92.81 73 ALA A C 1
ATOM 549 O O . ALA A 1 73 ? -6.565 -7.241 10.045 1.00 92.81 73 ALA A O 1
ATOM 550 N N . PHE A 1 74 ? -8.745 -7.121 10.582 1.00 92.38 74 PHE A N 1
ATOM 551 C CA . PHE A 1 74 ? -9.010 -8.553 10.426 1.00 92.38 74 PHE A CA 1
ATOM 552 C C . PHE A 1 74 ? -8.741 -9.028 8.998 1.00 92.38 74 PHE A C 1
ATOM 554 O O . PHE A 1 74 ? -8.084 -10.052 8.820 1.00 92.38 74 PHE A O 1
ATOM 561 N N . ALA A 1 75 ? -9.189 -8.273 7.993 1.00 90.31 75 ALA A N 1
ATOM 562 C CA . ALA A 1 75 ? -8.922 -8.611 6.600 1.00 90.31 75 ALA A CA 1
ATOM 563 C C . ALA A 1 75 ? -7.412 -8.666 6.312 1.00 90.31 75 ALA A C 1
ATOM 565 O O . ALA A 1 75 ? -6.949 -9.622 5.706 1.00 90.31 75 ALA A O 1
ATOM 566 N N . LEU A 1 76 ? -6.629 -7.719 6.844 1.00 89.19 76 LEU A N 1
ATOM 567 C CA . LEU A 1 76 ? -5.168 -7.738 6.707 1.00 89.19 76 LEU A CA 1
ATOM 568 C C . LEU A 1 76 ? -4.476 -8.889 7.447 1.00 89.19 76 LEU A C 1
ATOM 570 O O . LEU A 1 76 ? -3.435 -9.357 6.999 1.00 89.19 76 LEU A O 1
ATOM 574 N N . ILE A 1 77 ? -4.991 -9.295 8.609 1.00 89.06 77 ILE A N 1
ATOM 575 C CA . ILE A 1 77 ? -4.408 -10.381 9.412 1.00 89.06 77 ILE A CA 1
ATOM 576 C C . ILE A 1 77 ? -4.606 -11.731 8.716 1.00 89.06 77 ILE A C 1
ATOM 578 O O . ILE A 1 77 ? -3.719 -12.581 8.759 1.00 89.06 77 ILE A O 1
ATOM 582 N N . PHE A 1 78 ? -5.771 -11.925 8.098 1.00 87.38 78 PHE A N 1
ATOM 583 C CA . PHE A 1 78 ? -6.188 -13.211 7.545 1.00 87.38 78 PHE A CA 1
ATOM 584 C C . PHE A 1 78 ? -6.026 -13.340 6.033 1.00 87.38 78 PHE A C 1
ATOM 586 O O . PHE A 1 78 ? -6.278 -14.417 5.497 1.00 87.38 78 PHE A O 1
ATOM 593 N N . ASP A 1 79 ? -5.581 -12.286 5.355 1.00 85.12 79 ASP A N 1
ATOM 594 C CA . ASP A 1 79 ? -5.161 -12.357 3.962 1.00 85.12 79 ASP A CA 1
ATOM 595 C C . ASP A 1 79 ? -3.642 -12.634 3.894 1.00 85.12 79 ASP A C 1
ATOM 597 O O . ASP A 1 79 ? -2.824 -11.773 4.240 1.00 85.12 79 ASP A O 1
ATOM 601 N N . PRO A 1 80 ? -3.226 -13.854 3.507 1.00 73.62 80 PRO A N 1
ATOM 602 C CA . PRO A 1 80 ? -1.819 -14.241 3.510 1.00 73.62 80 PRO A CA 1
ATOM 603 C C . PRO A 1 80 ? -0.987 -13.511 2.449 1.00 73.62 80 PRO A C 1
ATOM 605 O O . PRO A 1 80 ? 0.224 -13.394 2.642 1.00 73.62 80 PRO A O 1
ATOM 608 N N . GLU A 1 81 ? -1.612 -13.012 1.383 1.00 73.69 81 GLU A N 1
ATOM 609 C CA . GLU A 1 81 ? -0.942 -12.334 0.270 1.00 73.69 81 GLU A CA 1
ATOM 610 C C . GLU A 1 81 ? -0.698 -10.857 0.603 1.00 73.69 81 GLU A C 1
ATOM 612 O O . GLU A 1 81 ? 0.359 -10.291 0.309 1.00 73.69 81 GLU A O 1
ATOM 617 N N . ILE A 1 82 ? -1.638 -10.217 1.308 1.00 78.94 82 ILE A N 1
ATOM 618 C CA . ILE A 1 82 ? -1.572 -8.770 1.533 1.00 78.94 82 ILE A CA 1
ATOM 619 C C . ILE A 1 82 ? -0.469 -8.328 2.499 1.00 78.94 82 ILE A C 1
ATOM 621 O O . ILE A 1 82 ? -0.005 -7.185 2.431 1.00 78.94 82 ILE A O 1
ATOM 625 N N . LYS A 1 83 ? -0.007 -9.218 3.386 1.00 69.31 83 LYS A N 1
ATOM 626 C CA . LYS A 1 83 ? 1.048 -8.917 4.374 1.00 69.31 83 LYS A CA 1
ATOM 627 C C . LYS A 1 83 ? 2.375 -8.485 3.733 1.00 69.31 83 LYS A C 1
ATOM 629 O O . LYS A 1 83 ? 3.225 -7.911 4.408 1.00 69.31 83 LYS A O 1
ATOM 634 N N . HIS A 1 84 ? 2.535 -8.759 2.439 1.00 73.19 84 HIS A N 1
ATOM 635 C CA . HIS A 1 84 ? 3.697 -8.407 1.633 1.00 73.19 84 HIS A CA 1
ATOM 636 C C . HIS A 1 84 ? 3.469 -7.181 0.725 1.00 73.19 84 HIS A C 1
ATOM 638 O O . HIS A 1 84 ? 4.354 -6.784 -0.031 1.00 73.19 84 HIS A O 1
ATOM 644 N N . ILE A 1 85 ? 2.294 -6.557 0.803 1.00 79.75 85 ILE A N 1
ATOM 645 C CA . ILE A 1 85 ? 1.902 -5.405 -0.020 1.00 79.75 85 ILE A CA 1
ATOM 646 C C . ILE A 1 85 ? 1.617 -4.184 0.860 1.00 79.75 85 ILE A C 1
ATOM 648 O O . ILE A 1 85 ? 1.937 -3.061 0.475 1.00 79.75 85 ILE A O 1
ATOM 652 N N . ILE A 1 86 ? 1.037 -4.394 2.044 1.00 84.75 86 ILE A N 1
ATOM 653 C CA . ILE A 1 86 ? 0.701 -3.341 3.006 1.00 84.75 86 ILE A CA 1
ATOM 654 C C . ILE A 1 86 ? 1.595 -3.490 4.237 1.00 84.75 86 ILE A C 1
ATOM 656 O O . ILE A 1 86 ? 1.668 -4.572 4.821 1.00 84.75 86 ILE A O 1
ATOM 660 N N . ASP A 1 87 ? 2.251 -2.400 4.653 1.00 85.56 87 ASP A N 1
ATOM 661 C CA . ASP A 1 87 ? 3.106 -2.398 5.845 1.00 85.56 87 ASP A CA 1
ATOM 662 C C . ASP A 1 87 ? 2.280 -2.812 7.078 1.00 85.56 87 ASP A C 1
ATOM 664 O O . ASP A 1 87 ? 1.285 -2.151 7.395 1.00 85.56 87 ASP A O 1
ATOM 668 N N . PRO A 1 88 ? 2.680 -3.862 7.817 1.00 80.62 88 PRO A N 1
ATOM 669 C CA . PRO A 1 88 ? 2.033 -4.260 9.061 1.00 80.62 88 PRO A CA 1
ATOM 670 C C . PRO A 1 88 ? 1.894 -3.156 10.118 1.00 80.62 88 PRO A C 1
ATOM 672 O O . PRO A 1 88 ? 1.052 -3.265 11.010 1.00 80.62 88 PRO A O 1
ATOM 675 N N . LYS A 1 89 ? 2.742 -2.126 10.041 1.00 83.88 89 LYS A N 1
ATOM 676 C CA . LYS A 1 89 ? 2.749 -0.961 10.932 1.00 83.88 89 LYS A CA 1
ATOM 677 C C . LYS A 1 89 ? 1.867 0.185 10.440 1.00 83.88 89 LYS A C 1
ATOM 679 O O . LYS A 1 89 ? 1.745 1.176 11.152 1.00 83.88 89 LYS A O 1
ATOM 684 N N . SER A 1 90 ? 1.302 0.088 9.237 1.00 86.88 90 SER A N 1
ATOM 685 C CA . SER A 1 90 ? 0.337 1.073 8.751 1.00 86.88 90 SER A CA 1
ATOM 686 C C . SER A 1 90 ? -0.963 0.990 9.542 1.00 86.88 90 SER A C 1
ATOM 688 O O . SER A 1 90 ? -1.330 -0.067 10.067 1.00 86.88 90 SER A O 1
ATOM 690 N N . GLN A 1 91 ? -1.670 2.116 9.603 1.00 88.12 91 GLN A N 1
ATOM 691 C CA . GLN A 1 91 ? -3.043 2.138 10.079 1.00 88.12 91 GLN A CA 1
ATOM 692 C C . GLN A 1 91 ? -3.877 1.193 9.202 1.00 88.12 91 GLN A C 1
ATOM 694 O O . GLN A 1 91 ? -3.895 1.363 7.979 1.00 88.12 91 GLN A O 1
ATOM 699 N N . PRO A 1 92 ? -4.589 0.211 9.784 1.00 91.94 92 PRO A N 1
ATOM 700 C CA . PRO A 1 92 ? -5.472 -0.635 9.003 1.00 91.94 92 PRO A CA 1
ATOM 701 C C . PRO A 1 92 ? -6.538 0.213 8.295 1.00 91.94 92 PRO A C 1
ATOM 703 O O . PRO A 1 92 ? -7.192 1.030 8.959 1.00 91.94 92 PRO A O 1
ATOM 706 N N . PRO A 1 93 ? -6.741 0.025 6.979 1.00 93.81 93 PRO A N 1
ATOM 707 C CA . PRO A 1 93 ? -7.777 0.744 6.261 1.00 93.81 93 PRO A CA 1
ATOM 708 C C . PRO A 1 93 ? -9.156 0.302 6.751 1.00 93.81 93 PRO A C 1
ATOM 710 O O . PRO A 1 93 ? -9.312 -0.744 7.385 1.00 93.81 93 PRO A O 1
ATOM 713 N N . THR A 1 94 ? -10.195 1.058 6.416 1.00 94.94 94 THR A N 1
ATOM 714 C CA . THR A 1 94 ? -11.561 0.524 6.502 1.00 94.94 94 THR A CA 1
ATOM 715 C C . THR A 1 94 ? -11.715 -0.724 5.626 1.00 94.94 94 THR A C 1
ATOM 717 O O . THR A 1 94 ? -11.071 -0.862 4.583 1.00 94.94 94 THR A O 1
ATOM 720 N N . TYR A 1 95 ? -12.588 -1.648 6.034 1.00 93.50 95 TYR A N 1
ATOM 721 C CA . TYR A 1 95 ? -12.834 -2.874 5.271 1.00 93.50 95 TYR A CA 1
ATOM 722 C C . TYR A 1 95 ? -13.324 -2.601 3.839 1.00 93.50 95 TYR A C 1
ATOM 724 O O . TYR A 1 95 ? -12.978 -3.315 2.899 1.00 93.50 95 TYR A O 1
ATOM 732 N N . GLU A 1 96 ? -14.120 -1.553 3.641 1.00 95.69 96 GLU A N 1
ATOM 733 C CA . GLU A 1 96 ? -14.594 -1.168 2.318 1.00 95.69 96 GLU A CA 1
ATOM 734 C C . GLU A 1 96 ? -13.452 -0.663 1.428 1.00 95.69 96 GLU A C 1
ATOM 736 O O . GLU A 1 96 ? -13.346 -1.108 0.287 1.00 95.69 96 GLU A O 1
ATOM 741 N N . ALA A 1 97 ? -12.567 0.193 1.949 1.00 97.12 97 ALA A N 1
ATOM 742 C CA . ALA A 1 97 ? -11.394 0.657 1.207 1.00 97.12 97 ALA A CA 1
ATOM 743 C C . ALA A 1 97 ? -10.425 -0.492 0.887 1.00 97.12 97 ALA A C 1
ATOM 745 O O . ALA A 1 97 ? -9.869 -0.554 -0.210 1.00 97.12 97 ALA A O 1
ATOM 746 N N . TYR A 1 98 ? -10.272 -1.434 1.822 1.00 95.12 98 TYR A N 1
ATOM 747 C CA . TYR A 1 98 ? -9.511 -2.661 1.618 1.00 95.12 98 TYR A CA 1
ATOM 748 C C . TYR A 1 98 ? -10.021 -3.468 0.419 1.00 95.12 98 TYR A C 1
ATOM 750 O O . TYR A 1 98 ? -9.240 -3.810 -0.466 1.00 95.12 98 TYR A O 1
ATOM 758 N N . ARG A 1 99 ? -11.332 -3.743 0.356 1.00 95.31 99 ARG A N 1
ATOM 759 C CA . ARG A 1 99 ? -11.920 -4.521 -0.747 1.00 95.31 99 ARG A CA 1
ATOM 760 C C . ARG A 1 99 ? -11.670 -3.875 -2.104 1.00 95.31 99 ARG A C 1
ATOM 762 O O . ARG A 1 99 ? -11.232 -4.554 -3.027 1.00 95.31 99 ARG A O 1
ATOM 769 N N . GLU A 1 100 ? -11.883 -2.565 -2.203 1.00 97.94 100 GLU A N 1
ATOM 770 C CA . GLU A 1 100 ? -11.624 -1.821 -3.440 1.00 97.94 100 GLU A CA 1
ATOM 771 C C . GLU A 1 100 ? -10.145 -1.895 -3.850 1.00 97.94 100 GLU A C 1
ATOM 773 O O . GLU A 1 100 ? -9.836 -2.053 -5.029 1.00 97.94 100 GLU A O 1
ATOM 778 N N . PHE A 1 101 ? -9.215 -1.848 -2.892 1.00 96.44 101 PHE A N 1
ATOM 779 C CA . PHE A 1 101 ? -7.789 -1.994 -3.183 1.00 96.44 101 PHE A CA 1
ATOM 780 C C . PHE A 1 101 ? -7.426 -3.388 -3.710 1.00 96.44 101 PHE A C 1
ATOM 782 O O . PHE A 1 101 ? -6.699 -3.481 -4.697 1.00 96.44 101 PHE A O 1
ATOM 789 N N . ILE A 1 102 ? -7.952 -4.460 -3.113 1.00 93.44 102 ILE A N 1
ATOM 790 C CA . ILE A 1 102 ? -7.698 -5.832 -3.586 1.00 93.44 102 ILE A CA 1
ATOM 791 C C . ILE A 1 102 ? -8.260 -6.041 -4.995 1.00 93.44 102 ILE A C 1
ATOM 793 O O . ILE A 1 102 ? -7.550 -6.518 -5.882 1.00 93.44 102 ILE A O 1
ATOM 797 N N . GLU A 1 103 ? -9.506 -5.625 -5.235 1.00 94.88 103 GLU A N 1
ATOM 798 C CA . GLU A 1 103 ? -10.127 -5.716 -6.562 1.00 94.88 103 GLU A CA 1
ATOM 799 C C . GLU A 1 103 ? -9.365 -4.878 -7.604 1.00 94.88 103 GLU A C 1
ATOM 801 O O . GLU A 1 103 ? -9.165 -5.310 -8.742 1.00 94.88 103 GLU A O 1
ATOM 806 N N . GLY A 1 104 ? -8.890 -3.691 -7.216 1.00 96.62 104 GLY A N 1
ATOM 807 C CA . GLY A 1 104 ? -8.031 -2.852 -8.048 1.00 96.62 104 GLY A CA 1
ATOM 808 C C . GLY A 1 104 ? -6.673 -3.490 -8.350 1.00 96.62 104 GLY A C 1
ATOM 809 O O . GLY A 1 104 ? -6.175 -3.350 -9.469 1.00 96.62 104 GLY A O 1
ATOM 810 N N . GLY A 1 105 ? -6.090 -4.214 -7.392 1.00 92.50 105 GLY A N 1
ATOM 811 C CA . GLY A 1 105 ? -4.823 -4.933 -7.534 1.00 92.50 105 GLY A CA 1
ATOM 812 C C . GLY A 1 105 ? -4.887 -6.073 -8.552 1.00 92.50 105 GLY A C 1
ATOM 813 O O . GLY A 1 105 ? -4.021 -6.162 -9.421 1.00 92.50 105 GLY A O 1
ATOM 814 N N . ASP A 1 106 ? -5.942 -6.890 -8.530 1.00 90.06 106 ASP A N 1
ATOM 815 C CA . ASP A 1 106 ? -6.146 -7.948 -9.535 1.00 90.06 106 ASP A CA 1
ATOM 816 C C . ASP A 1 106 ? -6.271 -7.364 -10.956 1.00 90.06 106 ASP A C 1
ATOM 818 O O . ASP A 1 106 ? -5.629 -7.829 -11.903 1.00 90.06 106 ASP A O 1
ATOM 822 N N . LEU A 1 107 ? -7.021 -6.267 -11.106 1.00 93.94 107 LEU A N 1
ATOM 823 C CA . LEU A 1 107 ? -7.120 -5.542 -12.377 1.00 93.94 107 LEU A CA 1
ATOM 824 C C . LEU A 1 107 ? -5.767 -4.964 -12.818 1.00 93.94 107 LEU A C 1
ATOM 826 O O . LEU A 1 107 ? -5.448 -5.004 -14.009 1.00 93.94 107 LEU A O 1
ATOM 830 N N . PHE A 1 108 ? -4.969 -4.453 -11.876 1.00 92.94 108 PHE A N 1
ATOM 831 C CA . PHE A 1 108 ? -3.638 -3.909 -12.143 1.00 92.94 108 PHE A CA 1
ATOM 832 C C . PHE A 1 108 ? -2.707 -4.972 -12.731 1.00 92.94 108 PHE A C 1
ATOM 834 O O . PHE A 1 108 ? -2.075 -4.733 -13.763 1.00 92.94 108 PHE A O 1
ATOM 841 N N . LEU A 1 109 ? -2.654 -6.152 -12.106 1.00 86.12 109 LEU A N 1
ATOM 842 C CA . LEU A 1 109 ? -1.808 -7.267 -12.545 1.00 86.12 109 LEU A CA 1
ATOM 843 C C . LEU A 1 109 ? -2.219 -7.794 -13.927 1.00 86.12 109 LEU A C 1
ATOM 845 O O . LEU A 1 109 ? -1.365 -8.179 -14.724 1.00 86.12 109 LEU A O 1
ATOM 849 N N . ARG A 1 110 ? -3.514 -7.723 -14.261 1.00 88.44 110 ARG A N 1
ATOM 850 C CA . ARG A 1 110 ? -4.055 -8.055 -15.594 1.00 88.44 110 ARG A CA 1
ATOM 851 C C . ARG A 1 110 ? -3.854 -6.951 -16.640 1.00 88.44 110 ARG A C 1
ATOM 853 O O . ARG A 1 110 ? -4.377 -7.067 -17.746 1.00 88.44 110 ARG A O 1
ATOM 860 N N . GLY A 1 111 ? -3.159 -5.863 -16.301 1.00 90.50 111 GLY A N 1
ATOM 861 C CA . GLY A 1 111 ? -2.918 -4.730 -17.199 1.00 90.50 111 GLY A CA 1
ATOM 862 C C . GLY A 1 111 ? -4.149 -3.855 -17.465 1.00 90.50 111 GLY A C 1
ATOM 863 O O . GLY A 1 111 ? -4.112 -2.985 -18.331 1.00 90.50 111 GLY A O 1
ATOM 864 N N . GLN A 1 112 ? -5.247 -4.042 -16.727 1.00 95.25 112 GLN A N 1
ATOM 865 C CA . GLN A 1 112 ? -6.478 -3.256 -16.867 1.00 95.25 112 GLN A CA 1
ATOM 866 C C . GLN A 1 112 ? -6.381 -1.964 -16.044 1.00 95.25 112 GLN A C 1
ATOM 868 O O . GLN A 1 112 ? -7.181 -1.719 -15.139 1.00 95.25 112 GLN A O 1
ATOM 873 N N . TRP A 1 113 ? -5.366 -1.146 -16.339 1.00 96.56 113 TRP A N 1
ATOM 874 C CA . TRP A 1 113 ? -4.965 -0.018 -15.495 1.00 96.56 113 TRP A CA 1
ATOM 875 C C . TRP A 1 113 ? -6.054 1.042 -15.316 1.00 96.56 113 TRP A C 1
ATOM 877 O O . TRP A 1 113 ? -6.220 1.523 -14.203 1.00 96.56 113 TRP A O 1
ATOM 887 N N . ASP A 1 114 ? -6.843 1.369 -16.343 1.00 98.00 114 ASP A N 1
ATOM 888 C CA . ASP A 1 114 ? -7.947 2.334 -16.196 1.00 98.00 114 ASP A CA 1
ATOM 889 C C . ASP A 1 114 ? -9.008 1.853 -15.189 1.00 98.00 114 ASP A C 1
ATOM 891 O O . ASP A 1 114 ? -9.375 2.591 -14.276 1.00 98.00 114 ASP A O 1
ATOM 895 N N . ARG A 1 115 ? -9.422 0.581 -15.272 1.00 98.12 115 ARG A N 1
ATOM 896 C CA . ARG A 1 115 ? -10.377 -0.022 -14.321 1.00 98.12 115 ARG A CA 1
ATOM 897 C C . ARG A 1 115 ? -9.783 -0.144 -12.918 1.00 98.12 115 ARG A C 1
ATOM 899 O O . ARG A 1 115 ? -10.473 0.040 -11.922 1.00 98.12 115 ARG A O 1
ATOM 906 N N . SER A 1 116 ? -8.493 -0.455 -12.840 1.00 98.06 116 SER A N 1
ATOM 907 C CA . SER A 1 116 ? -7.746 -0.510 -11.585 1.00 98.06 116 SER A CA 1
ATOM 908 C C . SER A 1 116 ? -7.708 0.860 -10.890 1.00 98.06 116 SER A C 1
ATOM 910 O O . SER A 1 116 ? -7.966 0.961 -9.692 1.00 98.06 116 SER A O 1
ATOM 912 N N . ILE A 1 117 ? -7.494 1.937 -11.652 1.00 98.56 117 ILE A N 1
ATOM 913 C CA . ILE A 1 117 ? -7.495 3.315 -11.145 1.00 98.56 117 ILE A CA 1
ATOM 914 C C . ILE A 1 117 ? -8.857 3.710 -10.570 1.00 98.56 117 ILE A C 1
ATOM 916 O O . ILE A 1 117 ? -8.897 4.370 -9.535 1.00 98.56 117 ILE A O 1
ATOM 920 N N . GLU A 1 118 ? -9.969 3.323 -11.200 1.00 98.38 118 GLU A N 1
ATOM 921 C CA . GLU A 1 118 ? -11.316 3.586 -10.664 1.00 98.38 118 GLU A CA 1
ATOM 922 C C . GLU A 1 118 ? -11.493 2.979 -9.266 1.00 98.38 118 GLU A C 1
ATOM 924 O O . GLU A 1 118 ? -11.952 3.655 -8.344 1.00 98.38 118 GLU A O 1
ATOM 929 N N . ARG A 1 119 ? -11.035 1.737 -9.084 1.00 98.50 119 ARG A N 1
ATOM 930 C CA . ARG A 1 119 ? -11.055 1.039 -7.793 1.00 98.50 119 ARG A CA 1
ATOM 931 C C . ARG A 1 119 ? -10.148 1.698 -6.759 1.00 98.50 119 ARG A C 1
ATOM 933 O O . ARG A 1 119 ? -10.572 1.951 -5.635 1.00 98.50 119 ARG A O 1
ATOM 940 N N . PHE A 1 120 ? -8.927 2.072 -7.136 1.00 98.44 120 PHE A N 1
ATOM 941 C CA . PHE A 1 120 ? -8.020 2.764 -6.217 1.00 98.44 120 PHE A CA 1
ATOM 942 C C . PHE A 1 120 ? -8.528 4.143 -5.802 1.00 98.44 120 PHE A C 1
ATOM 944 O O . PHE A 1 120 ? -8.423 4.493 -4.628 1.00 98.44 120 PHE A O 1
ATOM 951 N N . LYS A 1 121 ? -9.139 4.907 -6.714 1.00 98.38 121 LYS A N 1
ATOM 952 C CA . LYS A 1 121 ? -9.818 6.162 -6.358 1.00 98.38 121 LYS A CA 1
ATOM 953 C C . LYS A 1 121 ? -10.910 5.913 -5.331 1.00 98.38 121 LYS A C 1
ATOM 955 O O . LYS A 1 121 ? -10.964 6.621 -4.329 1.00 98.38 121 LYS A O 1
ATOM 960 N N . ARG A 1 122 ? -11.720 4.870 -5.531 1.00 98.56 122 ARG A N 1
ATOM 961 C CA . ARG A 1 122 ? -12.773 4.517 -4.583 1.00 98.56 122 ARG A CA 1
ATOM 962 C C . ARG A 1 122 ? -12.217 4.133 -3.212 1.00 98.56 122 ARG A C 1
ATOM 964 O O . ARG A 1 122 ? -12.769 4.562 -2.204 1.00 98.56 122 ARG A O 1
ATOM 971 N N . ALA A 1 123 ? -11.107 3.398 -3.164 1.00 98.25 123 ALA A N 1
ATOM 972 C CA . ALA A 1 123 ? -10.421 3.084 -1.913 1.00 98.25 123 ALA A CA 1
ATOM 973 C C . ALA A 1 123 ? -9.995 4.357 -1.155 1.00 98.25 123 ALA A C 1
ATOM 975 O O . ALA A 1 123 ? -10.252 4.463 0.041 1.00 98.25 123 ALA A O 1
ATOM 976 N N . VAL A 1 124 ? -9.430 5.350 -1.853 1.00 97.69 124 VAL A N 1
ATOM 977 C CA . VAL A 1 124 ? -9.023 6.640 -1.257 1.00 97.69 124 VAL A CA 1
ATOM 978 C C . VAL A 1 124 ? -10.224 7.482 -0.812 1.00 97.69 124 VAL A C 1
ATOM 980 O O . VAL A 1 124 ? -10.158 8.152 0.214 1.00 97.69 124 VAL A O 1
ATOM 983 N N . GLU A 1 125 ? -11.331 7.460 -1.558 1.00 97.69 125 GLU A N 1
ATOM 984 C CA . GLU A 1 125 ? -12.576 8.138 -1.164 1.00 97.69 125 GLU A CA 1
ATOM 985 C C . GLU A 1 125 ? -13.186 7.540 0.109 1.00 97.69 125 GLU A C 1
ATOM 987 O O . GLU A 1 125 ? -13.738 8.267 0.935 1.00 97.69 125 GLU A O 1
ATOM 992 N N . LEU A 1 126 ? -13.105 6.215 0.256 1.00 97.25 126 LEU A N 1
ATOM 993 C CA . LEU A 1 126 ? -13.607 5.489 1.421 1.00 97.25 126 LEU A CA 1
ATOM 994 C C . LEU A 1 126 ? -12.693 5.651 2.640 1.00 97.25 126 LEU A C 1
ATOM 996 O O . LEU A 1 126 ? -13.182 5.694 3.769 1.00 97.25 126 LEU A O 1
ATOM 1000 N N . ASP A 1 127 ? -11.382 5.741 2.417 1.00 96.19 127 ASP A N 1
ATOM 1001 C CA . ASP A 1 127 ? -10.387 5.940 3.463 1.00 96.19 127 ASP A CA 1
ATOM 1002 C C . ASP A 1 127 ? -9.193 6.763 2.959 1.00 96.19 127 ASP A C 1
ATOM 1004 O O . ASP A 1 127 ? -8.233 6.244 2.389 1.00 96.19 127 ASP A O 1
ATOM 1008 N N . SER A 1 128 ? -9.218 8.067 3.233 1.00 94.00 128 SER A N 1
ATOM 1009 C CA . SER A 1 128 ? -8.148 8.990 2.836 1.00 94.00 128 SER A CA 1
ATOM 1010 C C . SER A 1 128 ? -6.845 8.819 3.626 1.00 94.00 128 SER A C 1
ATOM 1012 O O . SER A 1 128 ? -5.845 9.457 3.294 1.00 94.00 128 SER A O 1
ATOM 1014 N N . THR A 1 129 ? -6.840 7.975 4.664 1.00 92.31 129 THR A N 1
ATOM 1015 C CA . THR A 1 129 ? -5.634 7.606 5.422 1.00 92.31 129 THR A CA 1
ATOM 1016 C C . THR A 1 129 ? -4.964 6.343 4.883 1.00 92.31 129 THR A C 1
ATOM 1018 O O . THR A 1 129 ? -3.862 6.009 5.311 1.00 92.31 129 THR A O 1
ATOM 1021 N N . PHE A 1 130 ? -5.581 5.673 3.903 1.00 95.12 130 PHE A N 1
ATOM 1022 C CA . PHE A 1 130 ? -5.003 4.526 3.219 1.00 95.12 130 PHE A CA 1
ATOM 1023 C C . PHE A 1 130 ? -4.190 4.985 2.000 1.00 95.12 130 PHE A C 1
ATOM 1025 O O . PHE A 1 130 ? -4.738 5.266 0.934 1.00 95.12 130 PHE A O 1
ATOM 1032 N N . PHE A 1 131 ? -2.866 5.089 2.151 1.00 95.56 131 PHE A N 1
ATOM 1033 C CA . PHE A 1 131 ? -1.995 5.687 1.128 1.00 95.56 131 PHE A CA 1
ATOM 1034 C C . PHE A 1 131 ? -1.542 4.711 0.034 1.00 95.56 131 PHE A C 1
ATOM 1036 O O . PHE A 1 131 ? -1.228 5.148 -1.076 1.00 95.56 131 PHE A O 1
ATOM 1043 N N . GLN A 1 132 ? -1.545 3.401 0.297 1.00 95.00 132 GLN A N 1
ATOM 1044 C CA . GLN A 1 132 ? -1.117 2.387 -0.675 1.00 95.00 132 GLN A CA 1
ATOM 1045 C C . GLN A 1 132 ? -1.847 2.479 -2.038 1.00 95.00 132 GLN A C 1
ATOM 1047 O O . GLN A 1 132 ? -1.165 2.425 -3.066 1.00 95.00 132 GLN A O 1
ATOM 1052 N N . PRO A 1 133 ? -3.178 2.706 -2.118 1.00 97.25 133 PRO A N 1
ATOM 1053 C CA . PRO A 1 133 ? -3.860 2.945 -3.391 1.00 97.25 133 PRO A CA 1
ATOM 1054 C C . PRO A 1 133 ? -3.296 4.121 -4.201 1.00 97.25 133 PRO A C 1
ATOM 1056 O O . PRO A 1 133 ? -3.227 4.025 -5.422 1.00 97.25 133 PRO A O 1
ATOM 1059 N N . LEU A 1 134 ? -2.850 5.215 -3.563 1.00 97.88 134 LEU A N 1
ATOM 1060 C CA . LEU A 1 134 ? -2.240 6.350 -4.272 1.00 97.88 134 LEU A CA 1
ATOM 1061 C C . LEU A 1 134 ? -0.907 5.951 -4.914 1.00 97.88 134 LEU A C 1
ATOM 1063 O O . LEU A 1 134 ? -0.659 6.289 -6.071 1.00 97.88 134 LEU A O 1
ATOM 1067 N N . LEU A 1 135 ? -0.068 5.210 -4.185 1.00 96.75 135 LEU A N 1
ATOM 1068 C CA . LEU A 1 135 ? 1.219 4.724 -4.689 1.00 96.75 135 LEU A CA 1
ATOM 1069 C C . LEU A 1 135 ? 1.024 3.825 -5.917 1.00 96.75 135 LEU A C 1
ATOM 1071 O O . LEU A 1 135 ? 1.638 4.061 -6.958 1.00 96.75 135 LEU A O 1
ATOM 1075 N N . VAL A 1 136 ? 0.113 2.851 -5.838 1.00 96.12 136 VAL A N 1
ATOM 1076 C CA . VAL A 1 136 ? -0.163 1.933 -6.956 1.00 96.12 136 VAL A CA 1
ATOM 1077 C C . VAL A 1 136 ? -0.862 2.652 -8.117 1.00 96.12 136 VAL A C 1
ATOM 1079 O O . VAL A 1 136 ? -0.536 2.412 -9.281 1.00 96.12 136 VAL A O 1
ATOM 1082 N N . MET A 1 137 ? -1.757 3.603 -7.834 1.00 98.12 137 MET A N 1
ATOM 1083 C CA . MET A 1 137 ? -2.400 4.437 -8.853 1.00 98.12 137 MET A CA 1
ATOM 1084 C C . MET A 1 137 ? -1.380 5.283 -9.630 1.00 98.12 137 MET A C 1
ATOM 1086 O O . MET A 1 137 ? -1.489 5.398 -10.852 1.00 98.12 137 MET A O 1
ATOM 1090 N N . ALA A 1 138 ? -0.356 5.831 -8.966 1.00 98.31 138 ALA A N 1
ATOM 1091 C CA . ALA A 1 138 ? 0.724 6.548 -9.645 1.00 98.31 138 ALA A CA 1
ATOM 1092 C C . ALA A 1 138 ? 1.473 5.635 -10.631 1.00 98.31 138 ALA A C 1
ATOM 1094 O O . ALA A 1 138 ? 1.702 6.028 -11.775 1.00 98.31 138 ALA A O 1
ATOM 1095 N N . VAL A 1 139 ? 1.775 4.393 -10.234 1.00 96.44 139 VAL A N 1
ATOM 1096 C CA . VAL A 1 139 ? 2.392 3.393 -11.124 1.00 96.44 139 VAL A CA 1
ATOM 1097 C C . VAL A 1 139 ? 1.469 3.039 -12.293 1.00 96.44 139 VAL A C 1
ATOM 1099 O O . VAL A 1 139 ? 1.929 2.965 -13.429 1.00 96.44 139 VAL A O 1
ATOM 1102 N N . ALA A 1 140 ? 0.162 2.891 -12.061 1.00 97.44 140 ALA A N 1
ATOM 1103 C CA . ALA A 1 140 ? -0.806 2.628 -13.128 1.00 97.44 140 ALA A CA 1
ATOM 1104 C C . ALA A 1 140 ? -0.809 3.754 -14.176 1.00 97.44 140 ALA A C 1
ATOM 1106 O O . ALA A 1 140 ? -0.790 3.494 -15.380 1.00 97.44 140 ALA A O 1
ATOM 1107 N N . HIS A 1 141 ? -0.760 5.013 -13.730 1.00 98.38 141 HIS A N 1
ATOM 1108 C CA . HIS A 1 141 ? -0.622 6.160 -14.625 1.00 98.38 141 HIS A CA 1
ATOM 1109 C C . HIS A 1 141 ? 0.704 6.154 -15.393 1.00 98.38 141 HIS A C 1
ATOM 1111 O O . HIS A 1 141 ? 0.699 6.432 -16.594 1.00 98.38 141 HIS A O 1
ATOM 1117 N N . LEU A 1 142 ? 1.816 5.801 -14.744 1.00 96.94 142 LEU A N 1
ATOM 1118 C CA . LEU A 1 142 ? 3.125 5.683 -15.394 1.00 96.94 142 LEU A CA 1
ATOM 1119 C C . LEU A 1 142 ? 3.149 4.590 -16.466 1.00 96.94 142 LEU A C 1
ATOM 1121 O O . LEU A 1 142 ? 3.654 4.839 -17.559 1.00 96.94 142 LEU A O 1
ATOM 1125 N N . ASN A 1 143 ? 2.539 3.431 -16.208 1.00 94.12 143 ASN A N 1
ATOM 1126 C CA . ASN A 1 143 ? 2.432 2.339 -17.182 1.00 94.12 143 ASN A CA 1
ATOM 1127 C C . ASN A 1 143 ? 1.689 2.757 -18.461 1.00 94.12 143 ASN A C 1
ATOM 1129 O O . ASN A 1 143 ? 1.968 2.242 -19.539 1.00 94.12 143 ASN A O 1
ATOM 1133 N N . MET A 1 144 ? 0.775 3.724 -18.355 1.00 97.06 144 MET A N 1
ATOM 1134 C CA . MET A 1 144 ? 0.048 4.303 -19.489 1.00 97.06 144 MET A CA 1
ATOM 1135 C C . MET A 1 144 ? 0.714 5.561 -20.071 1.00 97.06 144 MET A C 1
ATOM 1137 O O . MET A 1 144 ? 0.100 6.261 -20.875 1.00 97.06 144 MET A O 1
ATOM 1141 N N . GLY A 1 145 ? 1.926 5.912 -19.630 1.00 96.75 145 GLY A N 1
ATOM 1142 C CA . GLY A 1 145 ? 2.646 7.111 -20.073 1.00 96.75 145 GLY A CA 1
ATOM 1143 C C . GLY A 1 145 ? 2.063 8.436 -19.563 1.00 96.75 145 GLY A C 1
ATOM 1144 O O . GLY A 1 145 ? 2.463 9.507 -20.017 1.00 96.75 145 GLY A O 1
ATOM 1145 N N . ARG A 1 146 ? 1.130 8.409 -18.603 1.00 98.12 146 ARG A N 1
ATOM 1146 C CA . ARG A 1 146 ? 0.439 9.596 -18.065 1.00 98.12 146 ARG A CA 1
ATOM 1147 C C . ARG A 1 146 ? 1.258 10.263 -16.952 1.00 98.12 146 ARG A C 1
ATOM 1149 O O . ARG A 1 146 ? 0.781 10.439 -15.830 1.00 98.12 146 ARG A O 1
ATOM 1156 N N . VAL A 1 147 ? 2.494 10.645 -17.275 1.00 97.88 147 VAL A N 1
ATOM 1157 C CA . VAL A 1 147 ? 3.486 11.193 -16.328 1.00 97.88 147 VAL A CA 1
ATOM 1158 C C . VAL A 1 147 ? 2.975 12.410 -15.535 1.00 97.88 147 VAL A C 1
ATOM 1160 O O . VAL A 1 147 ? 3.138 12.401 -14.315 1.00 97.88 147 VAL A O 1
ATOM 1163 N N . PRO A 1 148 ? 2.289 13.413 -16.132 1.00 98.31 148 PRO A N 1
ATOM 1164 C CA . PRO A 1 148 ? 1.801 14.565 -15.364 1.00 98.31 148 PRO A CA 1
ATOM 1165 C C . PRO A 1 148 ? 0.801 14.193 -14.256 1.00 98.31 148 PRO A C 1
ATOM 1167 O O . PRO A 1 148 ? 0.780 14.811 -13.190 1.00 98.31 148 PRO A O 1
ATOM 1170 N N . ILE A 1 149 ? -0.013 13.154 -14.478 1.00 98.12 149 ILE A N 1
ATOM 1171 C CA . ILE A 1 149 ? -0.981 12.687 -13.477 1.00 98.12 149 ILE A CA 1
ATOM 1172 C C . ILE A 1 149 ? -0.254 11.956 -12.343 1.00 98.12 149 ILE A C 1
ATOM 1174 O O . ILE A 1 149 ? -0.559 12.182 -11.173 1.00 98.12 149 ILE A O 1
ATOM 1178 N N . ALA A 1 150 ? 0.743 11.132 -12.671 1.00 98.25 150 ALA A N 1
ATOM 1179 C CA . ALA A 1 150 ? 1.569 10.470 -11.666 1.00 98.25 150 ALA A CA 1
ATOM 1180 C C . ALA A 1 150 ? 2.337 11.478 -10.788 1.00 98.25 150 ALA A C 1
ATOM 1182 O O . ALA A 1 150 ? 2.367 11.312 -9.568 1.00 98.25 150 ALA A O 1
ATOM 1183 N N . ASP A 1 151 ? 2.879 12.561 -11.364 1.00 98.31 151 ASP A N 1
ATOM 1184 C CA . ASP A 1 151 ? 3.501 13.635 -10.573 1.00 98.31 151 ASP A CA 1
ATOM 1185 C C . ASP A 1 151 ? 2.484 14.368 -9.684 1.00 98.31 151 ASP A C 1
ATOM 1187 O O . ASP A 1 151 ? 2.775 14.660 -8.526 1.00 98.31 151 ASP A O 1
ATOM 1191 N N . SER A 1 152 ? 1.255 14.582 -10.165 1.00 98.25 152 SER A N 1
ATOM 1192 C CA . SER A 1 152 ? 0.186 15.162 -9.335 1.00 98.25 152 SER A CA 1
ATOM 1193 C C . SER A 1 152 ? -0.114 14.295 -8.106 1.00 98.25 152 SER A C 1
ATOM 1195 O O . SER A 1 152 ? -0.256 14.810 -6.998 1.00 98.25 152 SER A O 1
ATOM 1197 N N . ILE A 1 153 ? -0.152 12.969 -8.271 1.00 98.12 153 ILE A N 1
ATOM 1198 C CA . ILE A 1 153 ? -0.339 12.032 -7.153 1.00 98.12 153 ILE A CA 1
ATOM 1199 C C . ILE A 1 153 ? 0.864 12.070 -6.203 1.00 98.12 153 ILE A C 1
ATOM 1201 O O . ILE A 1 153 ? 0.684 12.117 -4.984 1.00 98.12 153 ILE A O 1
ATOM 1205 N N . ARG A 1 154 ? 2.092 12.120 -6.736 1.00 98.00 154 ARG A N 1
ATOM 1206 C CA . ARG A 1 154 ? 3.306 12.297 -5.927 1.00 98.00 154 ARG A CA 1
ATOM 1207 C C . ARG A 1 154 ? 3.220 13.567 -5.072 1.00 98.00 154 ARG A C 1
ATOM 1209 O O . ARG A 1 154 ? 3.537 13.505 -3.891 1.00 98.00 154 ARG A O 1
ATOM 1216 N N . GLN A 1 155 ? 2.756 14.694 -5.611 1.00 98.00 155 GLN A N 1
ATOM 1217 C CA . GLN A 1 155 ? 2.586 15.934 -4.835 1.00 98.00 155 GLN A CA 1
ATOM 1218 C C . GLN A 1 155 ? 1.555 15.796 -3.701 1.00 98.00 155 GLN A C 1
ATOM 1220 O O . GLN A 1 155 ? 1.705 16.410 -2.646 1.00 98.00 155 GLN A O 1
ATOM 1225 N N . VAL A 1 156 ? 0.506 14.987 -3.884 1.00 96.69 156 VAL A N 1
ATOM 1226 C CA . VAL A 1 156 ? -0.457 14.677 -2.810 1.00 96.69 156 VAL A CA 1
ATOM 1227 C C . VAL A 1 156 ? 0.201 13.842 -1.707 1.00 96.69 156 VAL A C 1
ATOM 1229 O O . VAL A 1 156 ? 0.046 14.157 -0.526 1.00 96.69 156 VAL A O 1
ATOM 1232 N N . LEU A 1 157 ? 0.977 12.820 -2.081 1.00 96.88 157 LEU A N 1
ATOM 1233 C CA . LEU A 1 157 ? 1.739 11.996 -1.136 1.00 96.88 157 LEU A CA 1
ATOM 1234 C C . LEU A 1 157 ? 2.798 12.810 -0.381 1.00 96.88 157 LEU A C 1
ATOM 1236 O O . LEU A 1 157 ? 2.977 12.619 0.819 1.00 96.88 157 LEU A O 1
ATOM 1240 N N . GLU A 1 158 ? 3.446 13.763 -1.053 1.00 97.62 158 GLU A N 1
ATOM 1241 C CA . GLU A 1 158 ? 4.453 14.653 -0.467 1.00 97.62 158 GLU A CA 1
ATOM 1242 C C . GLU A 1 158 ? 3.891 15.467 0.710 1.00 97.62 158 GLU A C 1
ATOM 1244 O O . GLU A 1 158 ? 4.537 15.608 1.746 1.00 97.62 158 GLU A O 1
ATOM 1249 N N . LYS A 1 159 ? 2.634 15.915 0.610 1.00 96.69 159 LYS A N 1
ATOM 1250 C CA . LYS A 1 159 ? 1.930 16.617 1.700 1.00 96.69 159 LYS A CA 1
ATOM 1251 C C . LYS A 1 159 ? 1.605 15.720 2.900 1.00 96.69 159 LYS A C 1
ATOM 1253 O O . LYS A 1 159 ? 1.201 16.226 3.943 1.00 96.69 159 LYS A O 1
ATOM 1258 N N . SER A 1 160 ? 1.753 14.406 2.751 1.00 95.12 160 SER A N 1
ATOM 1259 C CA . SER A 1 160 ? 1.413 13.399 3.761 1.00 95.12 160 SER A CA 1
ATOM 1260 C C . SER A 1 160 ? 2.633 12.616 4.259 1.00 95.12 160 SER A C 1
ATOM 1262 O O . SER A 1 160 ? 2.458 11.632 4.971 1.00 95.12 160 SER A O 1
ATOM 1264 N N . LEU A 1 161 ? 3.863 13.043 3.936 1.00 94.69 161 LEU A N 1
ATOM 1265 C CA . LEU A 1 161 ? 5.106 12.313 4.248 1.00 94.69 161 LEU A CA 1
ATOM 1266 C C . LEU A 1 161 ? 5.273 11.933 5.723 1.00 94.69 161 LEU A C 1
ATOM 1268 O O . LEU A 1 161 ? 5.812 10.866 6.030 1.00 94.69 161 LEU A O 1
ATOM 1272 N N . GLU A 1 162 ? 4.809 12.790 6.631 1.00 94.44 162 GLU A N 1
ATOM 1273 C CA . GLU A 1 162 ? 4.862 12.544 8.076 1.00 94.44 162 GLU A CA 1
ATOM 1274 C C . GLU A 1 162 ? 3.930 11.406 8.515 1.00 94.44 162 GLU A C 1
ATOM 1276 O O . GLU A 1 162 ? 4.221 10.716 9.487 1.00 94.44 162 GLU A O 1
ATOM 1281 N N . LYS A 1 163 ? 2.841 11.176 7.771 1.00 92.69 163 LYS A N 1
ATOM 1282 C CA . LYS A 1 163 ? 1.835 10.138 8.047 1.00 92.69 163 LYS A CA 1
ATOM 1283 C C . LYS A 1 163 ? 2.161 8.796 7.401 1.00 92.69 163 LYS A C 1
ATOM 1285 O O . LYS A 1 163 ? 1.596 7.784 7.796 1.00 92.69 163 LYS A O 1
ATOM 1290 N N . LEU A 1 164 ? 3.046 8.789 6.407 1.00 93.81 164 LEU A N 1
ATOM 1291 C CA . LEU A 1 164 ? 3.475 7.562 5.750 1.00 93.81 164 LEU A CA 1
ATOM 1292 C C . LEU A 1 164 ? 4.265 6.672 6.719 1.00 93.81 164 LEU A C 1
ATOM 1294 O O . LEU A 1 164 ? 5.003 7.139 7.590 1.00 93.81 164 LEU A O 1
ATOM 1298 N N . THR A 1 165 ? 4.170 5.367 6.530 1.00 93.12 165 THR A N 1
ATOM 1299 C CA . THR A 1 165 ? 5.072 4.393 7.148 1.00 93.12 165 THR A CA 1
ATOM 1300 C C . THR A 1 165 ? 6.489 4.496 6.575 1.00 93.12 165 THR A C 1
ATOM 1302 O O . THR A 1 165 ? 6.753 5.208 5.602 1.00 93.12 165 THR A O 1
ATOM 1305 N N . LEU A 1 166 ? 7.449 3.780 7.174 1.00 92.69 166 LEU A N 1
ATOM 1306 C CA . LEU A 1 166 ? 8.800 3.681 6.607 1.00 92.69 166 LEU A CA 1
ATOM 1307 C C . LEU A 1 166 ? 8.769 3.055 5.210 1.00 92.69 166 LEU A C 1
ATOM 1309 O O . LEU A 1 166 ? 9.447 3.548 4.311 1.00 92.69 166 LEU A O 1
ATOM 1313 N N . PHE A 1 167 ? 7.952 2.020 5.026 1.00 92.94 167 PHE A N 1
ATOM 1314 C CA . PHE A 1 167 ? 7.801 1.357 3.743 1.00 92.94 167 PHE A CA 1
ATOM 1315 C C . PHE A 1 167 ? 7.156 2.271 2.691 1.00 92.94 167 PHE A C 1
ATOM 1317 O O . PHE A 1 167 ? 7.679 2.399 1.588 1.00 92.94 167 PHE A O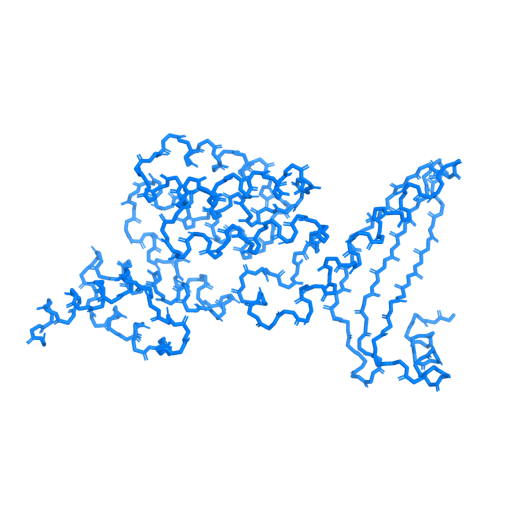 1
ATOM 1324 N N . GLU A 1 168 ? 6.077 2.983 3.020 1.00 95.12 168 GLU A N 1
ATOM 1325 C CA . GLU A 1 168 ? 5.433 3.926 2.090 1.00 95.12 168 GLU A CA 1
ATOM 1326 C C . GLU A 1 168 ? 6.333 5.119 1.741 1.00 95.12 168 GLU A C 1
ATOM 1328 O O . GLU A 1 168 ? 6.382 5.532 0.583 1.00 95.12 168 GLU A O 1
ATOM 1333 N N . ARG A 1 169 ? 7.108 5.648 2.700 1.00 96.25 169 ARG A N 1
ATOM 1334 C CA . ARG A 1 169 ? 8.131 6.669 2.404 1.00 96.25 169 ARG A CA 1
ATOM 1335 C C . ARG A 1 169 ? 9.187 6.148 1.443 1.00 96.25 169 ARG A C 1
ATOM 1337 O O . ARG A 1 169 ? 9.642 6.882 0.569 1.00 96.25 169 ARG A O 1
ATOM 1344 N N . GLN A 1 170 ? 9.578 4.891 1.600 1.00 96.94 170 GLN A N 1
ATOM 1345 C CA . GLN A 1 170 ? 10.541 4.268 0.713 1.00 96.94 170 GLN A CA 1
ATOM 1346 C C . GLN A 1 170 ? 9.954 4.068 -0.700 1.00 96.94 170 GLN A C 1
ATOM 1348 O O . GLN A 1 170 ? 10.618 4.372 -1.690 1.00 96.94 170 GLN A O 1
ATOM 1353 N N . GLN A 1 171 ? 8.679 3.675 -0.812 1.00 96.88 171 GLN A N 1
ATOM 1354 C CA . GLN A 1 171 ? 7.969 3.608 -2.097 1.00 96.88 171 GLN A CA 1
ATOM 1355 C C . GLN A 1 171 ? 7.855 4.994 -2.748 1.00 96.88 171 GLN A C 1
ATOM 1357 O O . GLN A 1 171 ? 8.017 5.126 -3.960 1.00 96.88 171 GLN A O 1
ATOM 1362 N N . PHE A 1 172 ? 7.626 6.041 -1.951 1.00 97.88 172 PHE A N 1
ATOM 1363 C CA . PHE A 1 172 ? 7.593 7.424 -2.422 1.00 97.88 172 PHE A CA 1
ATOM 1364 C C . PHE A 1 172 ? 8.936 7.874 -3.020 1.00 97.88 172 PHE A C 1
ATOM 1366 O O . PHE A 1 172 ? 8.946 8.485 -4.090 1.00 97.88 172 PHE A O 1
ATOM 1373 N N . LYS A 1 173 ? 10.070 7.545 -2.385 1.00 98.25 173 LYS A N 1
ATOM 1374 C CA . LYS A 1 173 ? 11.407 7.837 -2.938 1.00 98.25 173 LYS A CA 1
ATOM 1375 C C . LYS A 1 173 ? 11.653 7.105 -4.254 1.00 98.25 173 LYS A C 1
ATOM 1377 O O . LYS A 1 173 ? 12.113 7.707 -5.222 1.00 98.25 173 LYS A O 1
ATOM 1382 N N . TRP A 1 174 ? 11.280 5.827 -4.317 1.00 98.06 174 TRP A N 1
ATOM 1383 C CA . TRP A 1 174 ? 11.347 5.063 -5.558 1.00 98.06 174 TRP A CA 1
ATOM 1384 C C . TRP A 1 174 ? 10.485 5.704 -6.660 1.00 98.06 174 TRP A C 1
ATOM 1386 O O . TRP A 1 174 ? 10.977 5.939 -7.762 1.00 98.06 174 TRP A O 1
ATOM 1396 N N . LEU A 1 175 ? 9.245 6.104 -6.355 1.00 98.06 175 LEU A N 1
ATOM 1397 C CA . LEU A 1 175 ? 8.370 6.825 -7.288 1.00 98.06 175 LEU A CA 1
ATOM 1398 C C . LEU A 1 175 ? 8.998 8.149 -7.767 1.00 98.06 175 LEU A C 1
ATOM 1400 O O . LEU A 1 175 ? 8.906 8.480 -8.950 1.00 98.06 175 LEU A O 1
ATOM 1404 N N . GLN A 1 176 ? 9.669 8.894 -6.882 1.00 98.25 176 GLN A N 1
ATOM 1405 C CA . GLN A 1 176 ? 10.424 10.096 -7.254 1.00 98.25 176 GLN A CA 1
ATOM 1406 C C . GLN A 1 176 ? 11.552 9.790 -8.245 1.00 98.25 176 GLN A C 1
ATOM 1408 O O . GLN A 1 176 ? 11.714 10.525 -9.220 1.00 98.25 176 GLN A O 1
ATOM 1413 N N . ALA A 1 177 ? 12.315 8.720 -8.019 1.00 97.94 177 ALA A N 1
ATOM 1414 C CA . ALA A 1 177 ? 13.378 8.297 -8.927 1.00 97.94 177 ALA A CA 1
ATOM 1415 C C . ALA A 1 177 ? 12.825 7.871 -10.299 1.00 97.94 177 ALA A C 1
ATOM 1417 O O . ALA A 1 177 ? 13.393 8.232 -11.333 1.00 97.94 177 ALA A O 1
ATOM 1418 N N . VAL A 1 178 ? 11.679 7.175 -10.321 1.00 96.25 178 VAL A N 1
ATOM 1419 C CA . VAL A 1 178 ? 10.974 6.805 -11.560 1.00 96.25 178 VAL A CA 1
ATOM 1420 C C . VAL A 1 178 ? 10.536 8.045 -12.339 1.00 96.25 178 VAL A C 1
ATOM 1422 O O . VAL A 1 178 ? 10.824 8.148 -13.529 1.00 96.25 178 VAL A O 1
ATOM 1425 N N . LEU A 1 179 ? 9.899 9.016 -11.679 1.00 97.00 179 LEU A N 1
ATOM 1426 C CA . LEU A 1 179 ? 9.431 10.253 -12.317 1.00 97.00 179 LEU A CA 1
ATOM 1427 C C . LEU A 1 179 ? 10.572 11.120 -12.867 1.00 97.00 179 LEU A C 1
ATOM 1429 O O . LEU A 1 179 ? 10.392 11.802 -13.873 1.00 97.00 179 LEU A O 1
ATOM 1433 N N . LYS A 1 180 ? 11.749 11.080 -12.233 1.00 96.88 180 LYS A N 1
ATOM 1434 C CA . LYS A 1 180 ? 12.959 11.771 -12.705 1.00 96.88 180 LYS A CA 1
ATOM 1435 C C . LYS A 1 180 ? 13.687 11.030 -13.831 1.00 96.88 180 LYS A C 1
ATOM 1437 O O . LYS A 1 180 ? 14.579 11.610 -14.441 1.00 96.88 180 LYS A O 1
ATOM 1442 N N . GLY A 1 181 ? 13.347 9.765 -14.086 1.00 95.38 181 GLY A N 1
ATOM 1443 C CA . GLY A 1 181 ? 14.088 8.914 -15.018 1.00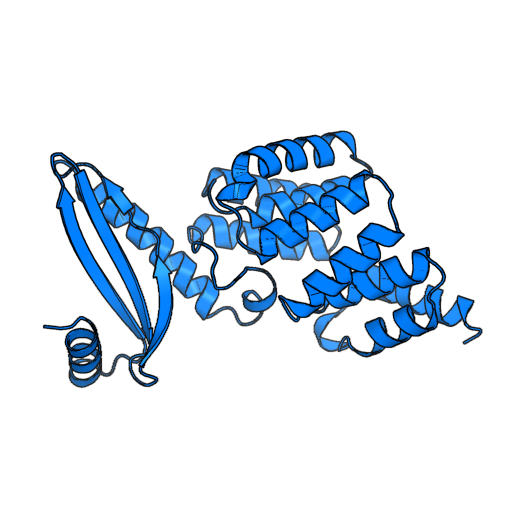 95.38 181 GLY A CA 1
ATOM 1444 C C . GLY A 1 181 ? 15.485 8.523 -14.521 1.00 95.38 181 GLY A C 1
ATOM 1445 O O . GLY A 1 181 ? 16.319 8.105 -15.317 1.00 95.38 181 GLY A O 1
ATOM 1446 N N . ASP A 1 182 ? 15.755 8.648 -13.219 1.00 97.69 182 ASP A N 1
ATOM 1447 C CA . ASP A 1 182 ? 17.051 8.303 -12.635 1.00 97.69 182 ASP A CA 1
ATOM 1448 C C . ASP A 1 182 ? 17.130 6.789 -12.398 1.00 97.69 182 ASP A C 1
ATOM 1450 O O . ASP A 1 182 ? 16.671 6.277 -11.377 1.00 97.69 182 ASP A O 1
ATOM 1454 N N . CYS A 1 183 ? 17.663 6.055 -13.377 1.00 95.06 183 CYS A N 1
ATOM 1455 C CA . CYS A 1 183 ? 17.746 4.594 -13.323 1.00 95.06 183 CYS A CA 1
ATOM 1456 C C . CYS A 1 183 ? 18.667 4.077 -12.203 1.00 95.06 183 CYS A C 1
ATOM 1458 O O . CYS A 1 183 ? 18.455 2.967 -11.714 1.00 95.06 183 CYS A O 1
ATOM 1460 N N . ILE A 1 184 ? 19.672 4.858 -11.786 1.00 97.75 184 ILE A N 1
ATOM 1461 C CA . ILE A 1 184 ? 20.575 4.466 -10.695 1.00 97.75 184 ILE A CA 1
ATOM 1462 C C . ILE A 1 184 ? 19.820 4.565 -9.372 1.00 97.75 184 ILE A C 1
ATOM 1464 O O . ILE A 1 184 ? 19.750 3.575 -8.641 1.00 97.75 184 ILE A O 1
ATOM 1468 N N . ALA A 1 185 ? 19.170 5.704 -9.118 1.00 98.12 185 ALA A N 1
ATOM 1469 C CA . ALA A 1 185 ? 18.348 5.881 -7.927 1.00 98.12 185 ALA A CA 1
ATOM 1470 C C . ALA A 1 185 ? 17.169 4.892 -7.896 1.00 98.12 185 ALA A C 1
ATOM 1472 O O . ALA A 1 185 ? 16.868 4.328 -6.851 1.00 98.12 185 ALA A O 1
ATOM 1473 N N . GLN A 1 186 ? 16.533 4.596 -9.037 1.00 97.56 186 GLN A N 1
ATOM 1474 C CA . GLN A 1 186 ? 15.470 3.580 -9.109 1.00 97.56 186 GLN A CA 1
ATOM 1475 C C . GLN A 1 186 ? 15.945 2.213 -8.601 1.00 97.56 186 GLN A C 1
ATOM 1477 O O . GLN A 1 186 ? 15.228 1.560 -7.841 1.00 97.56 186 GLN A O 1
ATOM 1482 N N . LEU A 1 187 ? 17.149 1.789 -8.995 1.00 98.38 187 LEU A N 1
ATOM 1483 C CA . LEU A 1 187 ? 17.730 0.529 -8.542 1.00 98.38 187 LEU A CA 1
ATOM 1484 C C . LEU A 1 187 ? 18.089 0.566 -7.052 1.00 98.38 187 LEU A C 1
ATOM 1486 O O . LEU A 1 187 ? 17.821 -0.398 -6.338 1.00 98.38 187 LEU A O 1
ATOM 1490 N N . GLU A 1 188 ? 18.682 1.656 -6.571 1.00 98.19 188 GLU A N 1
ATOM 1491 C CA . GLU A 1 188 ? 19.026 1.816 -5.154 1.00 98.19 188 GLU A CA 1
ATOM 1492 C C . GLU A 1 188 ? 17.786 1.751 -4.260 1.00 98.19 188 GLU A C 1
ATOM 1494 O O . GLU A 1 188 ? 17.728 0.928 -3.346 1.00 98.19 188 GLU A O 1
ATOM 1499 N N . GLU A 1 189 ? 16.750 2.527 -4.578 1.00 98.19 189 GLU A N 1
ATOM 1500 C CA . GLU A 1 189 ? 15.534 2.560 -3.768 1.00 98.19 189 GLU A CA 1
ATOM 1501 C C . GLU A 1 189 ? 14.747 1.238 -3.857 1.00 98.19 189 GLU A C 1
ATOM 1503 O O . GLU A 1 189 ? 14.138 0.824 -2.868 1.00 98.19 189 GLU A O 1
ATOM 1508 N N . ALA A 1 190 ? 14.797 0.532 -4.997 1.00 97.19 190 ALA A N 1
ATOM 1509 C CA . ALA A 1 190 ? 14.213 -0.805 -5.138 1.00 97.19 190 ALA A CA 1
ATOM 1510 C C . ALA A 1 190 ? 14.921 -1.851 -4.259 1.00 97.19 190 ALA A C 1
ATOM 1512 O O . ALA A 1 190 ? 14.252 -2.703 -3.669 1.00 97.19 190 ALA A O 1
ATOM 1513 N N . ARG A 1 191 ? 16.253 -1.773 -4.111 1.00 97.50 191 ARG A N 1
ATOM 1514 C CA . ARG A 1 191 ? 16.995 -2.645 -3.183 1.00 97.50 191 ARG A CA 1
ATOM 1515 C C . ARG A 1 191 ? 16.574 -2.400 -1.741 1.00 97.50 191 ARG A C 1
ATOM 1517 O O . ARG A 1 191 ? 16.394 -3.362 -1.001 1.00 97.50 191 ARG A O 1
ATOM 1524 N N . GLU A 1 192 ? 16.407 -1.142 -1.336 1.00 97.06 192 GLU A N 1
ATOM 1525 C CA . GLU A 1 192 ? 15.927 -0.831 0.014 1.00 97.06 192 GLU A CA 1
ATOM 1526 C C . GLU A 1 192 ? 14.498 -1.344 0.237 1.00 97.06 192 GLU A C 1
ATOM 1528 O O . GLU A 1 192 ? 14.221 -1.933 1.279 1.00 97.06 192 GLU A O 1
ATOM 1533 N N . LEU A 1 193 ? 13.605 -1.230 -0.753 1.00 95.06 193 LEU A N 1
ATOM 1534 C CA . LEU A 1 193 ? 12.249 -1.791 -0.660 1.00 95.06 193 LEU A CA 1
ATOM 1535 C C . LEU A 1 193 ? 12.255 -3.304 -0.456 1.00 95.06 193 LEU A C 1
ATOM 1537 O O . LEU A 1 193 ? 11.561 -3.797 0.435 1.00 95.06 193 LEU A O 1
ATOM 1541 N N . ALA A 1 194 ? 13.082 -4.020 -1.220 1.00 93.62 194 ALA A N 1
ATOM 1542 C CA . ALA A 1 194 ? 13.213 -5.470 -1.116 1.00 93.62 194 ALA A CA 1
ATOM 1543 C C . ALA A 1 194 ? 13.755 -5.936 0.252 1.00 93.62 194 ALA A C 1
ATOM 1545 O O . ALA A 1 194 ? 13.487 -7.068 0.650 1.00 93.62 194 ALA A O 1
ATOM 1546 N N . LYS A 1 195 ? 14.479 -5.076 0.989 1.00 92.81 195 LYS A N 1
ATOM 1547 C CA . LYS A 1 195 ? 14.922 -5.349 2.371 1.00 92.81 195 LYS A CA 1
ATOM 1548 C C . LYS A 1 195 ? 13.832 -5.103 3.416 1.00 92.81 195 LYS A C 1
ATOM 1550 O O . LYS A 1 195 ? 13.885 -5.700 4.486 1.00 92.81 195 LYS A O 1
ATOM 1555 N N . ILE A 1 196 ? 12.893 -4.188 3.156 1.00 90.88 196 ILE A N 1
ATOM 1556 C CA . ILE A 1 196 ? 11.834 -3.835 4.116 1.00 90.88 196 ILE A CA 1
ATOM 1557 C C . ILE A 1 196 ? 10.698 -4.851 4.038 1.00 90.88 196 ILE A C 1
ATOM 1559 O O . ILE A 1 196 ? 10.303 -5.409 5.060 1.00 90.88 196 ILE A O 1
ATOM 1563 N N . ILE A 1 197 ? 10.173 -5.087 2.834 1.00 85.50 197 ILE A N 1
ATOM 1564 C CA . ILE A 1 197 ? 9.115 -6.067 2.604 1.00 85.50 197 ILE A CA 1
ATOM 1565 C C . ILE A 1 197 ? 9.574 -7.058 1.545 1.00 85.50 197 ILE A C 1
ATOM 1567 O O . ILE A 1 197 ? 9.797 -6.717 0.383 1.00 85.50 197 ILE A O 1
ATOM 1571 N N . HIS A 1 198 ? 9.669 -8.316 1.965 1.00 85.00 198 HIS A N 1
ATOM 1572 C CA . HIS A 1 198 ? 10.039 -9.426 1.104 1.00 85.00 198 HIS A CA 1
ATOM 1573 C C . HIS A 1 198 ? 8.819 -9.803 0.257 1.00 85.00 198 HIS A C 1
ATOM 1575 O O . HIS A 1 198 ? 7.974 -10.580 0.693 1.00 85.00 198 HIS A O 1
ATOM 1581 N N . HIS A 1 199 ? 8.704 -9.196 -0.922 1.00 87.69 199 HIS A N 1
ATOM 1582 C CA . HIS A 1 199 ? 7.646 -9.460 -1.895 1.00 87.69 199 HIS A CA 1
ATOM 1583 C C . HIS A 1 199 ? 8.235 -9.518 -3.301 1.00 87.69 199 HIS A C 1
ATOM 1585 O O . HIS A 1 199 ? 9.112 -8.712 -3.636 1.00 87.69 199 HIS A O 1
ATOM 1591 N N . PHE A 1 200 ? 7.721 -10.418 -4.143 1.00 88.38 200 PHE A N 1
ATOM 1592 C CA . PHE A 1 200 ? 8.260 -10.632 -5.486 1.00 88.38 200 PHE A CA 1
ATOM 1593 C C . PHE A 1 200 ? 8.245 -9.362 -6.343 1.00 88.38 200 PHE A C 1
ATOM 1595 O O . PHE A 1 200 ? 9.143 -9.171 -7.156 1.00 88.38 200 PHE A O 1
ATOM 1602 N N . VAL A 1 201 ? 7.285 -8.450 -6.132 1.00 89.50 201 VAL A N 1
ATOM 1603 C CA . VAL A 1 201 ? 7.216 -7.184 -6.881 1.00 89.50 201 VAL A CA 1
ATOM 1604 C C . VAL A 1 201 ? 8.468 -6.333 -6.667 1.00 89.50 201 VAL A C 1
ATOM 1606 O O . VAL A 1 201 ? 8.980 -5.778 -7.634 1.00 89.50 201 VAL A O 1
ATOM 1609 N N . TRP A 1 202 ? 9.010 -6.241 -5.448 1.00 93.06 202 TRP A N 1
ATOM 1610 C CA . TRP A 1 202 ? 10.217 -5.437 -5.204 1.00 93.06 202 TRP A CA 1
ATOM 1611 C C . TRP A 1 202 ? 11.480 -6.122 -5.705 1.00 93.06 202 TRP A C 1
ATOM 1613 O O . TRP A 1 202 ? 12.365 -5.455 -6.233 1.00 93.06 202 TRP A O 1
ATOM 1623 N N . VAL A 1 203 ? 11.528 -7.452 -5.633 1.00 94.31 203 VAL A N 1
ATOM 1624 C CA . VAL A 1 203 ? 12.595 -8.241 -6.260 1.00 94.31 203 VAL A CA 1
ATOM 1625 C C . VAL A 1 203 ? 12.567 -8.066 -7.784 1.00 94.31 203 VAL A C 1
ATOM 1627 O O . VAL A 1 203 ? 13.606 -7.848 -8.404 1.00 94.31 203 VAL A O 1
ATOM 1630 N N . TYR A 1 204 ? 11.376 -8.044 -8.386 1.00 94.25 204 TYR A N 1
ATOM 1631 C CA . TYR A 1 204 ? 11.193 -7.742 -9.802 1.00 94.25 204 TYR A CA 1
ATOM 1632 C C . TYR A 1 204 ? 11.667 -6.325 -10.141 1.00 94.25 204 TYR A C 1
ATOM 1634 O O . TYR A 1 204 ? 12.365 -6.150 -11.136 1.00 94.25 204 TYR A O 1
ATOM 1642 N N . GLN A 1 205 ? 11.354 -5.318 -9.312 1.00 95.62 205 GLN A N 1
ATOM 1643 C CA . GLN A 1 205 ? 11.854 -3.953 -9.520 1.00 95.62 205 GLN A CA 1
ATOM 1644 C C . GLN A 1 205 ? 13.387 -3.895 -9.475 1.00 95.62 205 GLN A C 1
ATOM 1646 O O . GLN A 1 205 ? 13.983 -3.214 -10.306 1.00 95.62 205 GLN A O 1
ATOM 1651 N N . VAL A 1 206 ? 14.041 -4.632 -8.567 1.00 97.62 206 VAL A N 1
ATOM 1652 C CA . VAL A 1 206 ? 15.511 -4.747 -8.559 1.00 97.62 206 VAL A CA 1
ATOM 1653 C C . VAL A 1 206 ? 16.006 -5.301 -9.892 1.00 97.62 206 VAL A C 1
ATOM 1655 O O . VAL A 1 206 ? 16.872 -4.686 -10.510 1.00 97.62 206 VAL A O 1
ATOM 1658 N N . GLY A 1 207 ? 15.429 -6.404 -10.376 1.00 96.88 207 GLY A N 1
ATOM 1659 C CA . GLY A 1 207 ? 15.835 -6.999 -11.648 1.00 96.88 207 GLY A CA 1
ATOM 1660 C C . GLY A 1 207 ? 15.621 -6.072 -12.849 1.00 96.88 207 GLY A C 1
ATOM 1661 O O . GLY A 1 207 ? 16.531 -5.864 -13.652 1.00 96.88 207 GLY A O 1
ATOM 1662 N N . LEU A 1 208 ? 14.450 -5.436 -12.926 1.00 96.12 208 LEU A N 1
ATOM 1663 C CA . LEU A 1 208 ? 14.095 -4.481 -13.975 1.00 96.12 208 LEU A CA 1
ATOM 1664 C C . LEU A 1 208 ? 15.054 -3.283 -14.012 1.00 96.12 208 LEU A C 1
ATOM 1666 O O . LEU A 1 208 ? 15.523 -2.888 -15.080 1.00 96.12 208 LEU A O 1
ATOM 1670 N N . HIS A 1 209 ? 15.361 -2.682 -12.861 1.00 97.31 209 HIS A N 1
ATOM 1671 C CA . HIS A 1 209 ? 16.242 -1.511 -12.825 1.00 97.31 209 HIS A CA 1
ATOM 1672 C C . HIS A 1 209 ? 17.713 -1.892 -12.994 1.00 97.31 209 HIS A C 1
ATOM 1674 O O . HIS A 1 209 ? 18.450 -1.147 -13.635 1.00 97.31 209 HIS A O 1
ATOM 1680 N N . ALA A 1 210 ? 18.134 -3.070 -12.522 1.00 97.94 210 ALA A N 1
ATOM 1681 C CA . ALA A 1 210 ? 19.473 -3.606 -12.765 1.00 97.94 210 ALA A CA 1
ATOM 1682 C C . ALA A 1 210 ? 19.720 -3.839 -14.260 1.00 97.94 210 ALA A C 1
ATOM 1684 O O . ALA A 1 210 ? 20.769 -3.442 -14.774 1.00 97.94 210 ALA A O 1
ATOM 1685 N N . GLN A 1 211 ? 18.730 -4.378 -14.979 1.00 97.12 211 GLN A N 1
ATOM 1686 C CA . GLN A 1 211 ? 18.765 -4.490 -16.437 1.00 97.12 211 GLN A CA 1
ATOM 1687 C C . GLN A 1 211 ? 19.004 -3.120 -17.094 1.00 97.12 211 GLN A C 1
ATOM 1689 O O . GLN A 1 211 ? 19.900 -2.982 -17.927 1.00 97.12 211 GLN A O 1
ATOM 1694 N N . ARG A 1 212 ? 18.243 -2.089 -16.698 1.00 95.25 212 ARG A N 1
ATOM 1695 C CA . ARG A 1 212 ? 18.317 -0.734 -17.286 1.00 95.25 212 ARG A CA 1
ATOM 1696 C C . ARG A 1 212 ? 19.673 -0.050 -17.119 1.00 95.25 212 ARG A C 1
ATOM 1698 O O . ARG A 1 212 ? 20.007 0.817 -17.920 1.00 95.25 212 ARG A O 1
ATOM 1705 N N . VAL A 1 213 ? 20.448 -0.429 -16.104 1.00 97.06 213 VAL A N 1
ATOM 1706 C CA . VAL A 1 213 ? 21.809 0.088 -15.865 1.00 97.06 213 VAL A CA 1
ATOM 1707 C C . VAL A 1 213 ? 22.904 -0.921 -16.236 1.00 97.06 213 VAL A C 1
ATOM 1709 O O . VAL A 1 213 ? 24.038 -0.800 -15.777 1.00 97.06 213 VAL A O 1
ATOM 1712 N N . ASN A 1 214 ? 22.573 -1.918 -17.066 1.00 96.50 214 ASN A N 1
ATOM 1713 C CA . ASN A 1 214 ? 23.480 -2.950 -17.575 1.00 96.50 214 ASN A CA 1
ATOM 1714 C C . ASN A 1 214 ? 24.158 -3.814 -16.488 1.00 96.50 214 ASN A C 1
ATOM 1716 O O . ASN A 1 214 ? 25.247 -4.354 -16.680 1.00 96.50 214 ASN A O 1
ATOM 1720 N N . LYS A 1 215 ? 23.508 -3.983 -15.332 1.00 97.88 215 LYS A N 1
ATOM 1721 C CA . LYS A 1 215 ? 23.914 -4.921 -14.275 1.00 97.88 215 LYS A CA 1
ATOM 1722 C C . LYS A 1 215 ? 23.210 -6.266 -14.465 1.00 97.88 215 LYS A C 1
ATOM 1724 O O . LYS A 1 215 ? 22.445 -6.714 -13.617 1.00 97.88 215 LYS A O 1
ATOM 1729 N N . LEU A 1 216 ? 23.459 -6.906 -15.606 1.00 97.75 216 LEU A N 1
ATOM 1730 C CA . LEU A 1 216 ? 22.691 -8.070 -16.073 1.00 97.75 216 LEU A CA 1
ATOM 1731 C C . LEU A 1 216 ? 22.766 -9.287 -15.135 1.00 97.75 216 LEU A C 1
ATOM 1733 O O . LEU A 1 216 ? 21.755 -9.941 -14.913 1.00 97.75 216 LEU A O 1
ATOM 1737 N N . HIS A 1 217 ? 23.924 -9.551 -14.522 1.00 97.62 217 HIS A N 1
ATOM 1738 C CA . HIS A 1 217 ? 24.070 -10.646 -13.551 1.00 97.62 217 HIS A CA 1
ATOM 1739 C C . HIS A 1 217 ? 23.252 -10.408 -12.275 1.00 97.62 217 HIS A C 1
ATOM 1741 O O . HIS A 1 217 ? 22.622 -11.329 -11.769 1.00 97.62 217 HIS A O 1
ATOM 1747 N N . GLU A 1 218 ? 23.216 -9.167 -11.782 1.00 97.88 218 GLU A N 1
ATOM 1748 C CA . GLU A 1 218 ? 22.364 -8.798 -10.645 1.00 97.88 218 GLU A CA 1
ATOM 1749 C C . GLU A 1 218 ? 20.883 -8.918 -11.019 1.00 97.88 218 GLU A C 1
ATOM 1751 O O . GLU A 1 218 ? 20.078 -9.391 -10.218 1.00 97.88 218 GLU A O 1
ATOM 1756 N N . ALA A 1 219 ? 20.526 -8.531 -12.249 1.00 97.81 219 ALA A N 1
ATOM 1757 C CA . ALA A 1 219 ? 19.166 -8.675 -12.744 1.00 97.81 219 ALA A CA 1
ATOM 1758 C C . ALA A 1 219 ? 18.725 -10.145 -12.782 1.00 97.81 219 ALA A C 1
ATOM 1760 O O . ALA A 1 219 ? 17.664 -10.482 -12.257 1.00 97.81 219 ALA A O 1
ATOM 1761 N N . LEU A 1 220 ? 19.569 -11.020 -13.336 1.00 97.50 220 LEU A N 1
ATOM 1762 C CA . LEU A 1 220 ? 19.340 -12.462 -13.377 1.00 97.50 220 LEU A CA 1
ATOM 1763 C C . LEU A 1 220 ? 19.234 -13.061 -11.965 1.00 97.50 220 LEU A C 1
ATOM 1765 O O . LEU A 1 220 ? 18.312 -13.828 -11.693 1.00 97.50 220 LEU A O 1
ATOM 1769 N N . GLU A 1 221 ? 20.126 -12.679 -11.047 1.00 97.06 221 GLU A N 1
ATOM 1770 C CA . GLU A 1 221 ? 20.085 -13.139 -9.654 1.00 97.06 221 GLU A CA 1
ATOM 1771 C C . GLU A 1 221 ? 18.785 -12.723 -8.951 1.00 97.06 221 GLU A C 1
ATOM 1773 O O . GLU A 1 221 ? 18.204 -13.514 -8.208 1.00 97.06 221 GLU A O 1
ATOM 1778 N N . ALA A 1 222 ? 18.309 -11.497 -9.182 1.00 95.94 222 ALA A N 1
ATOM 1779 C CA . ALA A 1 222 ? 17.038 -11.035 -8.639 1.00 95.94 222 ALA A CA 1
ATOM 1780 C C . ALA A 1 222 ? 15.865 -11.853 -9.196 1.00 95.94 222 ALA A C 1
ATOM 1782 O O . ALA A 1 222 ? 15.053 -12.355 -8.423 1.00 95.94 222 ALA A O 1
ATOM 1783 N N . PHE A 1 223 ? 15.792 -12.051 -10.513 1.00 95.38 223 PHE A N 1
ATOM 1784 C CA . PHE A 1 223 ? 14.698 -12.812 -11.118 1.00 95.38 223 PHE A CA 1
ATOM 1785 C C . PHE A 1 223 ? 14.679 -14.284 -10.692 1.00 95.38 223 PHE A C 1
ATOM 1787 O O . PHE A 1 223 ? 13.606 -14.806 -10.405 1.00 95.38 223 PHE A O 1
ATOM 1794 N N . ASN A 1 224 ? 15.842 -14.918 -10.526 1.00 94.56 224 ASN A N 1
ATOM 1795 C CA . ASN A 1 224 ? 15.941 -16.299 -10.040 1.00 94.56 224 ASN A CA 1
ATOM 1796 C C . ASN A 1 224 ? 15.507 -16.476 -8.570 1.00 94.56 224 ASN A C 1
ATOM 1798 O O . ASN A 1 224 ? 15.328 -17.605 -8.122 1.00 94.56 224 ASN A O 1
ATOM 1802 N N . LYS A 1 225 ? 15.344 -15.388 -7.802 1.00 93.62 225 LYS A N 1
ATOM 1803 C CA . LYS A 1 225 ? 14.797 -15.428 -6.430 1.00 93.62 225 LYS A CA 1
ATOM 1804 C C . LYS A 1 225 ? 13.269 -15.419 -6.392 1.00 93.62 225 LYS A C 1
ATOM 1806 O O . LYS A 1 225 ? 12.704 -15.546 -5.308 1.00 93.62 225 LYS A O 1
ATOM 1811 N N . ILE A 1 226 ? 12.603 -15.211 -7.526 1.00 91.44 226 ILE A N 1
ATOM 1812 C CA . ILE A 1 226 ? 11.144 -15.156 -7.598 1.00 91.44 226 ILE A CA 1
ATOM 1813 C C . ILE A 1 226 ? 10.615 -16.546 -7.952 1.00 91.44 226 ILE A C 1
ATOM 1815 O O . ILE A 1 226 ? 11.039 -17.134 -8.944 1.00 91.44 226 ILE A O 1
ATOM 1819 N N . ASN A 1 227 ? 9.671 -17.065 -7.163 1.00 88.19 227 ASN A N 1
ATOM 1820 C CA . ASN A 1 227 ? 9.054 -18.353 -7.464 1.00 88.19 227 ASN A CA 1
ATOM 1821 C C . ASN A 1 227 ? 8.022 -18.200 -8.586 1.00 88.19 227 ASN A C 1
ATOM 1823 O O . ASN A 1 227 ? 7.219 -17.268 -8.582 1.00 88.19 227 ASN A O 1
ATOM 1827 N N . GLU A 1 228 ? 7.976 -19.165 -9.505 1.00 82.94 228 GLU A N 1
ATOM 1828 C CA . GLU A 1 228 ? 6.989 -19.188 -10.595 1.00 82.94 228 GLU A CA 1
ATOM 1829 C C . GLU A 1 228 ? 5.539 -19.154 -10.086 1.00 82.94 228 GLU A C 1
ATOM 1831 O O . GLU A 1 228 ? 4.680 -18.522 -10.704 1.00 82.94 228 GLU A O 1
ATOM 1836 N N . SER A 1 229 ? 5.274 -19.772 -8.928 1.00 84.31 229 SER A N 1
ATOM 1837 C CA . SER A 1 229 ? 3.962 -19.748 -8.269 1.00 84.31 229 SER A CA 1
ATOM 1838 C C . SER A 1 229 ? 3.483 -18.338 -7.932 1.00 84.31 229 SER A C 1
ATOM 1840 O O . SER A 1 229 ? 2.283 -18.083 -7.986 1.00 84.31 229 SER A O 1
ATOM 1842 N N . ASP A 1 230 ? 4.411 -17.434 -7.616 1.00 81.31 230 ASP A N 1
ATOM 1843 C CA . ASP A 1 230 ? 4.111 -16.066 -7.184 1.00 81.31 230 ASP A CA 1
ATOM 1844 C C . ASP A 1 230 ? 3.835 -15.161 -8.400 1.00 81.31 230 ASP A C 1
ATOM 1846 O O . ASP A 1 230 ? 3.105 -14.176 -8.317 1.00 81.31 230 ASP A O 1
ATOM 1850 N N . ILE A 1 231 ? 4.408 -15.509 -9.557 1.00 80.56 231 ILE A N 1
ATOM 1851 C CA . ILE A 1 231 ? 4.296 -14.752 -10.811 1.00 80.56 231 ILE A CA 1
ATOM 1852 C C . ILE A 1 231 ? 2.986 -15.074 -11.538 1.00 80.56 231 ILE A C 1
ATOM 1854 O O . ILE A 1 231 ? 2.375 -14.192 -12.153 1.00 80.56 231 ILE A O 1
ATOM 1858 N N . GLY A 1 232 ? 2.572 -16.346 -11.528 1.00 82.44 232 GLY A N 1
ATOM 1859 C CA . GLY A 1 232 ? 1.456 -16.828 -12.340 1.00 82.44 232 GLY A CA 1
ATOM 1860 C C . GLY A 1 232 ? 1.639 -16.478 -13.825 1.00 82.44 232 GLY A C 1
ATOM 1861 O O . GLY A 1 232 ? 2.689 -16.722 -14.411 1.00 82.44 232 GLY A O 1
ATOM 186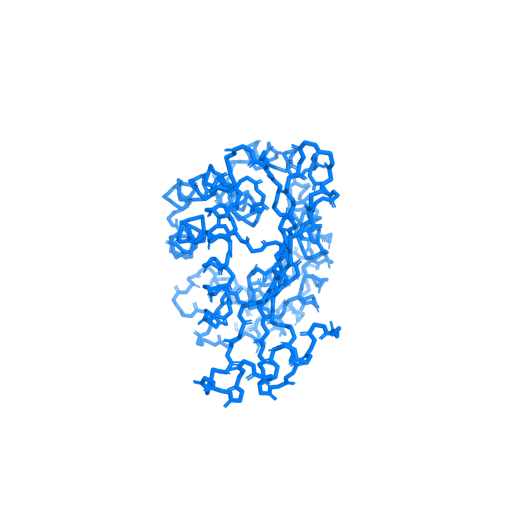2 N N . ASN A 1 233 ? 0.625 -15.863 -14.443 1.00 78.88 233 ASN A N 1
ATOM 1863 C CA . ASN A 1 233 ? 0.631 -15.493 -15.870 1.00 78.88 233 ASN A CA 1
ATOM 1864 C C . ASN A 1 233 ? 1.053 -14.033 -16.126 1.00 78.88 233 ASN A C 1
ATOM 1866 O O . ASN A 1 233 ? 0.583 -13.401 -17.078 1.00 78.88 233 ASN A O 1
ATOM 1870 N N . TRP A 1 234 ? 1.903 -13.453 -15.277 1.00 83.06 234 TRP A N 1
ATOM 1871 C CA . TRP A 1 234 ? 2.314 -12.060 -15.427 1.00 83.06 234 TRP A CA 1
ATOM 1872 C C . TRP A 1 234 ? 3.284 -11.866 -16.606 1.00 83.06 234 TRP A C 1
ATOM 1874 O O . TRP A 1 234 ? 4.503 -11.920 -16.470 1.00 83.06 234 TRP A O 1
ATOM 1884 N N . ALA A 1 235 ? 2.732 -11.596 -17.791 1.00 83.12 235 ALA A N 1
ATOM 1885 C CA . ALA A 1 235 ? 3.484 -11.502 -19.047 1.00 83.12 235 ALA A CA 1
ATOM 1886 C C . ALA A 1 235 ? 4.650 -10.492 -19.024 1.00 83.12 235 ALA A C 1
ATOM 1888 O O . ALA A 1 235 ? 5.667 -10.716 -19.680 1.00 83.12 235 ALA A O 1
ATOM 1889 N N . GLN A 1 236 ? 4.529 -9.392 -18.267 1.00 84.50 236 GLN A N 1
ATOM 1890 C CA . GLN A 1 236 ? 5.606 -8.399 -18.168 1.00 84.50 236 GLN A CA 1
ATOM 1891 C C . GLN A 1 236 ? 6.863 -8.969 -17.511 1.00 84.50 236 GLN A C 1
ATOM 1893 O O . GLN A 1 236 ? 7.962 -8.671 -17.974 1.00 84.50 236 GLN A O 1
ATOM 1898 N N . PHE A 1 237 ? 6.708 -9.810 -16.484 1.00 89.81 237 PHE A N 1
ATOM 1899 C CA . PHE A 1 237 ? 7.837 -10.469 -15.836 1.00 89.81 237 PHE A CA 1
ATOM 1900 C C . PHE A 1 237 ? 8.638 -11.287 -16.852 1.00 89.81 237 PHE A C 1
ATOM 1902 O O . PHE A 1 237 ? 9.831 -11.047 -17.034 1.00 89.81 237 PHE A O 1
ATOM 1909 N N . PHE A 1 238 ? 7.964 -12.191 -17.569 1.00 90.06 238 PHE A N 1
ATOM 1910 C CA . PHE A 1 238 ? 8.619 -13.078 -18.529 1.00 90.06 238 PHE A CA 1
ATOM 1911 C C . PHE A 1 238 ? 9.296 -12.299 -19.662 1.00 90.06 238 PHE A C 1
ATOM 1913 O O . PHE A 1 238 ? 10.418 -12.625 -20.035 1.00 90.06 238 PHE A O 1
ATOM 1920 N N . GLY A 1 239 ? 8.677 -11.219 -20.154 1.00 91.19 239 GLY A N 1
ATOM 1921 C CA . GLY A 1 239 ? 9.284 -10.374 -21.186 1.00 91.19 239 GLY A CA 1
ATOM 1922 C C . GLY A 1 239 ? 10.609 -9.736 -20.749 1.00 91.19 239 GLY A C 1
ATOM 1923 O O . GLY A 1 239 ? 11.579 -9.735 -21.507 1.00 91.19 239 GLY A O 1
ATOM 1924 N N . VAL A 1 240 ? 10.674 -9.224 -19.518 1.00 92.69 240 VAL A N 1
ATOM 1925 C CA . VAL A 1 240 ? 11.897 -8.613 -18.972 1.00 92.69 240 VAL A CA 1
ATOM 1926 C C . VAL A 1 240 ? 12.949 -9.678 -18.653 1.00 92.69 240 VAL A C 1
ATOM 1928 O O . VAL A 1 240 ? 14.122 -9.495 -18.978 1.00 92.69 240 VAL A O 1
ATOM 1931 N N . TYR A 1 241 ? 12.536 -10.808 -18.075 1.00 94.50 241 TYR A N 1
ATOM 1932 C CA . TYR A 1 241 ? 13.428 -11.920 -17.752 1.00 94.50 241 TYR A CA 1
ATOM 1933 C C . TYR A 1 241 ? 14.117 -12.484 -19.001 1.00 94.50 241 TYR A C 1
ATOM 1935 O O . TYR A 1 241 ? 15.345 -12.542 -19.058 1.00 94.50 241 TYR A O 1
ATOM 1943 N N . THR A 1 242 ? 13.349 -12.799 -20.049 1.00 94.06 242 THR A N 1
ATOM 1944 C CA . THR A 1 242 ? 13.899 -13.273 -21.328 1.00 94.06 242 THR A CA 1
ATOM 1945 C C . THR A 1 242 ? 14.802 -12.229 -21.983 1.00 94.06 242 THR A C 1
ATOM 1947 O O . THR A 1 242 ? 15.811 -12.586 -22.584 1.00 94.06 242 THR A O 1
ATOM 1950 N N . SER A 1 243 ? 14.498 -10.933 -21.839 1.00 95.31 243 SER A N 1
ATOM 1951 C CA . SER A 1 243 ? 15.382 -9.872 -22.331 1.00 95.31 243 SER A CA 1
ATOM 1952 C C . SER A 1 243 ? 16.749 -9.892 -21.638 1.00 95.31 243 SER A C 1
ATOM 1954 O O . SER A 1 243 ? 17.760 -9.697 -22.311 1.00 95.31 243 SER A O 1
ATOM 1956 N N . VAL A 1 244 ? 16.801 -10.150 -20.326 1.00 96.88 244 VAL A N 1
ATOM 1957 C CA . VAL A 1 244 ? 18.067 -10.297 -19.587 1.00 96.88 244 VAL A CA 1
ATOM 1958 C C . VAL A 1 244 ? 18.860 -11.513 -20.053 1.00 96.88 244 VAL A C 1
ATOM 1960 O O . VAL A 1 244 ? 20.049 -11.358 -20.319 1.00 96.88 244 VAL A O 1
ATOM 1963 N N . LEU A 1 245 ? 18.215 -12.675 -20.205 1.00 95.50 245 LEU A N 1
ATOM 1964 C CA . LEU A 1 245 ? 18.863 -13.890 -20.723 1.00 95.50 245 LEU A CA 1
ATOM 1965 C C . LEU A 1 245 ? 19.470 -13.646 -22.110 1.00 95.50 245 LEU A C 1
ATOM 1967 O O . LEU A 1 245 ? 20.666 -13.842 -22.315 1.00 95.50 245 LEU A O 1
ATOM 1971 N N . HIS A 1 246 ? 18.688 -13.050 -23.011 1.00 95.19 246 HIS A N 1
ATOM 1972 C CA . HIS A 1 246 ? 19.151 -12.722 -24.354 1.00 95.19 246 HIS A CA 1
ATOM 1973 C C . HIS A 1 246 ? 20.373 -11.787 -24.356 1.00 95.19 246 HIS A C 1
ATOM 1975 O O . HIS A 1 246 ? 21.300 -11.979 -25.139 1.00 95.19 246 HIS A O 1
ATOM 1981 N N . MET A 1 247 ? 20.402 -10.777 -23.477 1.00 95.12 247 MET A N 1
ATOM 1982 C CA . MET A 1 247 ? 21.548 -9.865 -23.359 1.00 95.12 247 MET A CA 1
ATOM 1983 C C . MET A 1 247 ? 22.794 -10.523 -22.751 1.00 95.12 247 MET A C 1
ATOM 1985 O O . MET A 1 247 ? 23.899 -10.031 -22.975 1.00 95.12 247 MET A O 1
ATOM 1989 N N . LEU A 1 248 ? 22.629 -11.608 -21.991 1.00 95.75 248 LEU A N 1
ATOM 1990 C CA . LEU A 1 248 ? 23.726 -12.430 -21.472 1.00 95.75 248 LEU A CA 1
ATOM 1991 C C . LEU A 1 248 ? 24.213 -13.481 -22.483 1.00 95.75 248 LEU A C 1
ATOM 1993 O O . LEU A 1 248 ? 25.332 -13.970 -22.342 1.00 95.75 248 LEU A O 1
ATOM 1997 N N . GLY A 1 249 ? 23.430 -13.755 -23.529 1.00 91.25 249 GLY A N 1
ATOM 1998 C CA . GLY A 1 249 ? 23.749 -14.737 -24.567 1.00 91.25 249 GLY A CA 1
ATOM 1999 C C . GLY A 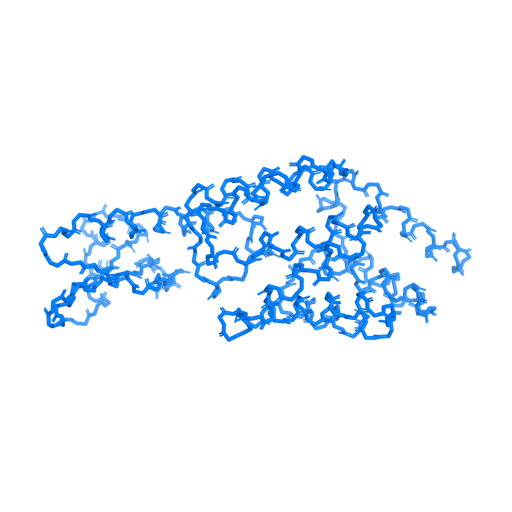1 249 ? 23.163 -16.130 -24.324 1.00 91.25 249 GLY A C 1
ATOM 2000 O O . GLY A 1 249 ? 23.613 -17.070 -24.980 1.00 91.25 249 GLY A O 1
ATOM 2001 N N . ASP A 1 250 ? 22.184 -16.237 -23.421 1.00 73.00 250 ASP A N 1
ATOM 2002 C CA . ASP A 1 250 ? 21.444 -17.462 -23.088 1.00 73.00 250 ASP A CA 1
ATOM 2003 C C . AS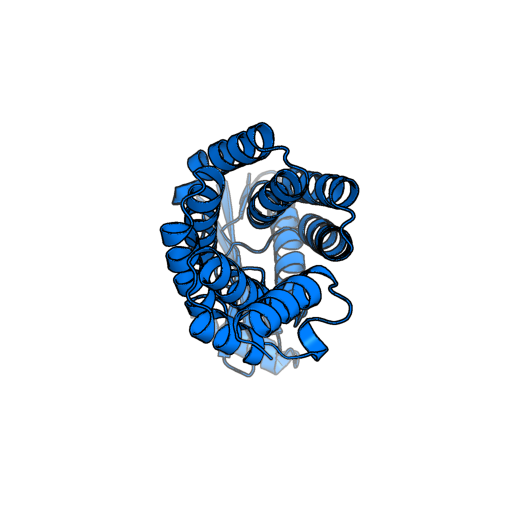P A 1 250 ? 20.108 -17.572 -23.849 1.00 73.00 250 ASP A C 1
ATOM 2005 O O . ASP A 1 250 ? 19.455 -16.525 -24.098 1.00 73.00 250 ASP A O 1
#

InterPro domains:
  IPR011990 Tetratricopeptide-like helical domain superfamily [G3DSA:1.25.40.10] (93-235)
  IPR011990 Tetratricopeptide-like helical domain superfamily [SSF48452] (101-238)

Organism: NCBI:txid412755

Foldseek 3Di:
DPPLVVLLVVCVVPVDQKDKDWDWDDDPQKIKIWIWIARNVVRDTQATAPIFIDGPVCVVVSVVVVVQQVLQSVVCSPPPQCCQQDPSHAHRAGPQLVVLQVVLVVCVLVLVLVSSLVSLVVSCVRPVLPLSSLLSNLVSCVVVVNLVVSVVSLVVVVVCCVSDDPLVVLSSQLSVCVSVVPLVSVLVSLVVNCVRGVALVSLQSNLQSCVVVVVLVSNQVSLVVDDCVRCPVRVVSVVSNVVSVVVVVD